Protein AF-A0A9E4BYA9-F1 (afdb_monomer_lite)

pLDDT: mean 74.2, std 24.26, range [30.02, 97.56]

Radius of gyration: 22.98 Å; chains: 1; bounding box: 69×64×51 Å

Structure (mmCIF, N/CA/C/O backbone):
data_AF-A0A9E4BYA9-F1
#
_entry.id   AF-A0A9E4BYA9-F1
#
loop_
_atom_site.group_PDB
_atom_site.id
_atom_site.type_symbol
_atom_site.label_atom_id
_atom_site.label_alt_id
_atom_site.label_comp_id
_atom_site.label_asym_id
_atom_site.label_entity_id
_atom_site.label_seq_id
_atom_site.pdbx_PDB_ins_code
_atom_site.Cartn_x
_atom_site.Cartn_y
_atom_site.Cartn_z
_atom_site.occupancy
_atom_site.B_iso_or_equiv
_atom_site.auth_seq_id
_atom_site.auth_comp_id
_atom_site.auth_asym_id
_atom_site.auth_atom_id
_atom_site.pdbx_PDB_model_num
ATOM 1 N N . MET A 1 1 ? 28.020 20.205 -11.557 1.00 35.09 1 MET A N 1
ATOM 2 C CA . MET A 1 1 ? 27.115 19.106 -11.944 1.00 35.09 1 MET A CA 1
ATOM 3 C C . MET A 1 1 ? 26.064 19.026 -10.859 1.00 35.09 1 MET A C 1
ATOM 5 O O . MET A 1 1 ? 26.342 18.469 -9.807 1.00 35.09 1 MET A O 1
ATOM 9 N N . GLU A 1 2 ? 24.934 19.704 -11.051 1.00 34.75 2 GLU A N 1
ATOM 10 C CA . GLU A 1 2 ? 23.796 19.596 -10.137 1.00 34.75 2 GLU A CA 1
ATOM 11 C C . GLU A 1 2 ? 23.283 18.159 -10.220 1.00 34.75 2 GLU A C 1
ATOM 13 O O . GLU A 1 2 ? 22.747 17.726 -11.238 1.00 34.75 2 GLU A O 1
ATOM 18 N N . THR A 1 3 ? 23.526 17.381 -9.172 1.00 39.50 3 THR A N 1
ATOM 19 C CA . THR A 1 3 ? 22.826 16.123 -8.951 1.00 39.50 3 THR A CA 1
ATOM 20 C C . THR A 1 3 ? 21.353 16.470 -8.806 1.00 39.50 3 THR A C 1
ATOM 22 O O . THR A 1 3 ? 20.936 16.948 -7.753 1.00 39.50 3 THR A O 1
ATOM 25 N N . HIS A 1 4 ? 20.567 16.280 -9.869 1.00 41.31 4 HIS A N 1
ATOM 26 C CA . HIS A 1 4 ? 19.119 16.191 -9.744 1.00 41.31 4 HIS A CA 1
ATOM 27 C C . HIS A 1 4 ? 18.849 15.153 -8.659 1.00 41.31 4 HIS A C 1
ATOM 29 O O . HIS A 1 4 ? 19.111 13.968 -8.863 1.00 41.31 4 HIS A O 1
ATOM 35 N N . ALA A 1 5 ? 18.432 15.617 -7.480 1.00 45.09 5 ALA A N 1
ATOM 36 C CA . ALA A 1 5 ? 18.073 14.748 -6.379 1.00 45.09 5 ALA A CA 1
ATOM 37 C C . ALA A 1 5 ? 16.951 13.845 -6.891 1.00 45.09 5 ALA A C 1
ATOM 39 O O . ALA A 1 5 ? 15.827 14.294 -7.118 1.00 45.09 5 ALA A O 1
ATOM 40 N N . ILE A 1 6 ? 17.298 12.590 -7.177 1.00 50.47 6 ILE A N 1
ATOM 41 C CA . ILE A 1 6 ? 16.340 11.550 -7.519 1.00 50.47 6 ILE A CA 1
ATOM 42 C C . ILE A 1 6 ? 15.399 11.499 -6.326 1.00 50.47 6 ILE A C 1
ATOM 44 O O . ILE A 1 6 ? 15.825 11.155 -5.225 1.00 50.47 6 ILE A O 1
ATOM 48 N N . ARG A 1 7 ? 14.146 11.909 -6.521 1.00 56.91 7 ARG A N 1
ATOM 49 C CA . ARG A 1 7 ? 13.153 11.836 -5.459 1.00 56.91 7 ARG A CA 1
ATOM 50 C C . ARG A 1 7 ? 12.794 10.367 -5.296 1.00 56.91 7 ARG A C 1
ATOM 52 O O . ARG A 1 7 ? 12.002 9.831 -6.065 1.00 56.91 7 ARG A O 1
ATOM 59 N N . ARG A 1 8 ? 13.482 9.709 -4.367 1.00 66.00 8 ARG A N 1
ATOM 60 C CA . ARG A 1 8 ? 13.240 8.314 -4.031 1.00 66.00 8 ARG A CA 1
ATOM 61 C C . ARG A 1 8 ? 11.912 8.219 -3.289 1.00 66.00 8 ARG A C 1
ATOM 63 O O . ARG A 1 8 ? 11.491 9.156 -2.616 1.00 66.00 8 ARG A O 1
ATOM 70 N N . VAL A 1 9 ? 11.231 7.117 -3.534 1.00 79.62 9 VAL A N 1
ATOM 71 C CA . VAL A 1 9 ? 9.985 6.738 -2.866 1.00 79.62 9 VAL A CA 1
ATOM 72 C C . VAL A 1 9 ? 10.276 6.439 -1.404 1.00 79.62 9 VAL A C 1
ATOM 74 O O . VAL A 1 9 ? 11.378 5.996 -1.113 1.00 79.62 9 VAL A O 1
ATOM 77 N N . ASP A 1 10 ? 9.322 6.643 -0.499 1.00 89.12 10 ASP A N 1
ATOM 78 C CA . ASP A 1 10 ? 9.596 6.492 0.938 1.00 89.12 10 ASP A CA 1
ATOM 79 C C . ASP A 1 10 ? 10.080 5.067 1.297 1.00 89.12 10 ASP A C 1
ATOM 81 O O . ASP A 1 10 ? 10.992 4.898 2.109 1.00 89.12 10 ASP A O 1
ATOM 85 N N . ILE A 1 11 ? 9.490 4.029 0.684 1.00 92.38 11 ILE A N 1
ATOM 86 C CA . ILE A 1 11 ? 9.883 2.628 0.899 1.00 92.38 11 ILE A CA 1
ATOM 87 C C . ILE A 1 11 ? 9.894 1.852 -0.424 1.00 92.38 11 ILE A C 1
ATOM 89 O O . ILE A 1 11 ? 8.985 1.963 -1.251 1.00 92.38 11 ILE A O 1
ATOM 93 N N . ALA A 1 12 ? 10.903 1.000 -0.589 1.00 93.38 12 ALA A N 1
ATOM 94 C CA . ALA A 1 12 ? 11.020 0.024 -1.663 1.00 93.38 12 ALA A CA 1
ATOM 95 C C . ALA A 1 12 ? 11.019 -1.403 -1.093 1.00 93.38 12 ALA A C 1
ATOM 97 O O . ALA A 1 12 ? 11.696 -1.687 -0.106 1.00 93.38 12 ALA A O 1
ATOM 98 N N . VAL A 1 13 ? 10.282 -2.317 -1.725 1.00 95.75 13 VAL A N 1
ATOM 99 C CA . VAL A 1 13 ? 10.246 -3.734 -1.343 1.00 95.75 13 VAL A CA 1
ATOM 100 C C . VAL A 1 13 ? 10.690 -4.597 -2.511 1.00 95.75 13 VAL A C 1
ATOM 102 O O . VAL A 1 13 ? 10.189 -4.481 -3.635 1.00 95.75 13 VAL A O 1
ATOM 105 N N . TYR A 1 14 ? 11.636 -5.479 -2.218 1.00 96.12 14 TYR A N 1
ATOM 106 C CA . TYR A 1 14 ? 12.261 -6.366 -3.182 1.00 96.12 14 TYR A CA 1
ATOM 107 C C . TYR A 1 14 ? 11.851 -7.809 -2.916 1.00 96.12 14 TYR A C 1
ATOM 109 O O . TYR A 1 14 ? 11.791 -8.211 -1.757 1.00 96.12 14 TYR A O 1
ATOM 117 N N . SER A 1 15 ? 11.629 -8.594 -3.967 1.00 97.00 15 SER A N 1
ATOM 118 C CA . SER A 1 15 ? 11.478 -10.051 -3.872 1.00 97.00 15 SER A CA 1
ATOM 119 C C . SER A 1 15 ? 12.771 -10.730 -3.380 1.00 97.00 15 SER A C 1
ATOM 121 O O . SER A 1 15 ? 13.839 -10.107 -3.389 1.00 97.00 15 SER A O 1
ATOM 123 N N . PRO A 1 16 ? 12.729 -12.025 -3.001 1.00 96.00 16 PRO A N 1
ATOM 124 C CA . PRO A 1 16 ? 13.917 -12.777 -2.569 1.00 96.00 16 PRO A CA 1
ATOM 125 C C . PRO A 1 16 ? 15.074 -12.768 -3.583 1.00 96.00 16 PRO A C 1
ATOM 127 O O . PRO A 1 16 ? 16.247 -12.810 -3.217 1.00 96.00 16 PRO A O 1
ATOM 130 N N . ASP A 1 17 ? 14.752 -12.668 -4.875 1.00 96.62 17 ASP A N 1
ATOM 131 C CA . ASP A 1 17 ? 15.707 -12.559 -5.984 1.00 96.62 17 ASP A CA 1
ATOM 132 C C . ASP A 1 17 ? 16.231 -11.126 -6.219 1.00 96.62 17 ASP A C 1
ATOM 134 O O . ASP A 1 17 ? 16.911 -10.867 -7.213 1.00 96.62 17 ASP A O 1
ATOM 138 N N . ARG A 1 18 ? 15.942 -10.198 -5.297 1.00 94.50 18 ARG A N 1
ATOM 139 C CA . ARG A 1 18 ? 16.342 -8.781 -5.303 1.00 94.50 18 ARG A CA 1
ATOM 140 C C . ARG A 1 18 ? 15.760 -7.944 -6.445 1.00 94.50 18 ARG A C 1
ATOM 142 O O . ARG A 1 18 ? 16.288 -6.873 -6.746 1.00 94.50 18 ARG A O 1
ATOM 149 N N . LYS A 1 19 ? 14.669 -8.382 -7.075 1.00 95.00 19 LYS A N 1
ATOM 150 C CA . LYS A 1 19 ? 13.914 -7.531 -8.007 1.00 95.00 19 LYS A CA 1
ATOM 151 C C . LYS A 1 19 ? 12.992 -6.594 -7.238 1.00 95.00 19 LYS A C 1
ATOM 153 O O . LYS A 1 19 ? 12.369 -6.998 -6.266 1.00 95.00 19 LYS A O 1
ATOM 158 N N . LEU A 1 20 ? 12.904 -5.340 -7.672 1.00 93.56 20 LEU A N 1
ATOM 159 C CA . LEU A 1 20 ? 11.983 -4.366 -7.090 1.00 93.56 20 LEU A CA 1
ATOM 160 C C . LEU A 1 20 ? 10.543 -4.731 -7.481 1.00 93.56 20 LEU A C 1
ATOM 162 O O . LEU A 1 20 ? 10.224 -4.771 -8.668 1.00 93.56 20 LEU A O 1
ATOM 166 N N . GLN A 1 21 ? 9.694 -5.003 -6.490 1.00 95.12 21 GLN A N 1
ATOM 167 C CA . GLN A 1 21 ? 8.319 -5.476 -6.699 1.00 95.12 21 GLN A CA 1
ATOM 168 C C . GLN A 1 21 ? 7.285 -4.424 -6.317 1.00 95.12 21 GLN A C 1
ATOM 170 O O . GLN A 1 21 ? 6.304 -4.218 -7.033 1.00 95.12 21 GLN A O 1
ATOM 175 N N . LEU A 1 22 ? 7.516 -3.749 -5.191 1.00 95.25 22 LEU A N 1
ATOM 176 C CA . LEU A 1 22 ? 6.594 -2.778 -4.629 1.00 95.25 22 LEU A CA 1
ATOM 177 C C . LEU A 1 22 ? 7.331 -1.484 -4.294 1.00 95.25 22 LEU A C 1
ATOM 179 O O . LEU A 1 22 ? 8.384 -1.477 -3.659 1.00 95.25 22 LEU A O 1
ATOM 183 N N . VAL A 1 23 ? 6.713 -0.384 -4.697 1.00 93.62 23 VAL A N 1
ATOM 184 C CA . VAL A 1 23 ? 7.066 0.970 -4.287 1.00 93.62 23 VAL A CA 1
ATOM 185 C C . VAL A 1 23 ? 5.957 1.517 -3.403 1.00 93.62 23 VAL A C 1
ATOM 187 O O . VAL A 1 23 ? 4.778 1.428 -3.758 1.00 93.62 23 VAL A O 1
ATOM 190 N N . VAL A 1 24 ? 6.334 2.118 -2.278 1.00 94.25 24 VAL A N 1
ATOM 191 C CA . VAL A 1 24 ? 5.397 2.715 -1.332 1.00 94.25 24 VAL A CA 1
ATOM 192 C C . VAL A 1 24 ? 5.683 4.198 -1.166 1.00 94.25 24 VAL A C 1
ATOM 194 O O . VAL A 1 24 ? 6.810 4.604 -0.893 1.00 94.25 24 VAL A O 1
ATOM 197 N N . GLU A 1 25 ? 4.624 4.991 -1.275 1.00 93.12 25 GLU A N 1
ATOM 198 C CA . GLU A 1 25 ? 4.621 6.398 -0.899 1.00 93.12 25 GLU A CA 1
ATOM 199 C C . GLU A 1 25 ? 3.710 6.589 0.316 1.00 93.12 25 GLU A C 1
ATOM 201 O O . GLU A 1 25 ? 2.549 6.171 0.307 1.00 93.12 25 GLU A O 1
ATOM 206 N N . ILE A 1 26 ? 4.200 7.275 1.344 1.00 92.75 26 ILE A N 1
ATOM 207 C CA . ILE A 1 26 ? 3.451 7.573 2.561 1.00 92.75 26 ILE A CA 1
ATOM 208 C C . ILE A 1 26 ? 3.079 9.056 2.573 1.00 92.75 26 ILE A C 1
ATOM 210 O O . ILE A 1 26 ? 3.884 9.961 2.318 1.00 92.75 26 ILE A O 1
ATOM 214 N N . LYS A 1 27 ? 1.811 9.352 2.865 1.00 90.25 27 LYS A N 1
ATOM 215 C CA . LYS A 1 27 ? 1.321 10.730 2.976 1.00 90.25 27 LYS A CA 1
ATOM 216 C C . LYS A 1 27 ? 0.402 10.876 4.175 1.00 90.25 27 LYS A C 1
ATOM 218 O O . LYS A 1 27 ? -0.553 10.134 4.346 1.00 90.25 27 LYS A O 1
ATOM 223 N N . ASN A 1 28 ? 0.621 11.925 4.962 1.00 87.69 28 ASN A N 1
ATOM 224 C CA . ASN A 1 28 ? -0.267 12.270 6.067 1.00 87.69 28 ASN A CA 1
ATOM 225 C C . ASN A 1 28 ? -1.416 13.167 5.575 1.00 87.69 28 ASN A C 1
ATOM 227 O O . ASN A 1 28 ? -1.403 14.387 5.761 1.00 87.69 28 ASN A O 1
ATOM 231 N N . LYS A 1 29 ? -2.384 12.571 4.873 1.00 88.00 29 LYS A N 1
ATOM 232 C CA . LYS A 1 29 ? -3.594 13.260 4.411 1.00 88.00 29 LYS A CA 1
ATOM 233 C C . LYS A 1 29 ? -4.838 12.461 4.779 1.00 88.00 29 LYS A C 1
ATOM 235 O O . LYS A 1 29 ? -5.032 11.362 4.279 1.00 88.00 29 LYS A O 1
ATOM 240 N N . LEU A 1 30 ? -5.705 13.083 5.574 1.00 89.50 30 LEU A N 1
ATOM 241 C CA . LEU A 1 30 ? -7.028 12.559 5.907 1.00 89.50 30 LEU A CA 1
ATOM 242 C C . LEU A 1 30 ? -8.077 12.970 4.866 1.00 89.50 30 LEU A C 1
ATOM 244 O O . LEU A 1 30 ? -7.985 14.054 4.273 1.00 89.50 30 LEU A O 1
ATOM 248 N N . GLY A 1 31 ? -9.094 12.128 4.685 1.00 91.06 31 GLY A N 1
ATOM 249 C CA . GLY A 1 31 ? -10.251 12.374 3.825 1.00 91.06 31 GLY A CA 1
ATOM 250 C C . GLY A 1 31 ? -9.873 12.632 2.368 1.00 91.06 31 GLY A C 1
ATOM 251 O O . GLY A 1 31 ? -10.449 13.513 1.726 1.00 91.06 31 GLY A O 1
ATOM 252 N N . ALA A 1 32 ? -8.848 11.944 1.862 1.00 92.88 32 ALA A N 1
ATOM 253 C CA . ALA A 1 32 ? -8.460 12.053 0.464 1.00 92.88 32 ALA A CA 1
ATOM 254 C C . ALA A 1 32 ? -9.551 11.465 -0.439 1.00 92.88 32 ALA A C 1
ATOM 256 O O . ALA A 1 32 ? -10.037 10.365 -0.198 1.00 92.88 32 ALA A O 1
ATOM 257 N N . SER A 1 33 ? -9.936 12.202 -1.483 1.00 95.06 33 SER A N 1
ATOM 258 C CA . SER A 1 33 ? -10.845 11.671 -2.496 1.00 95.06 33 SER A CA 1
ATOM 259 C C . SER A 1 33 ? -10.088 10.782 -3.481 1.00 95.06 33 SER A C 1
ATOM 261 O O . SER A 1 33 ? -8.882 10.962 -3.691 1.00 95.06 33 SER A O 1
ATOM 263 N N . THR A 1 34 ? -10.796 9.871 -4.147 1.00 93.62 34 THR A N 1
ATOM 264 C CA . THR A 1 34 ? -10.214 9.005 -5.180 1.00 93.62 34 THR A CA 1
ATOM 265 C C . THR A 1 34 ? -9.553 9.816 -6.303 1.00 93.62 34 THR A C 1
ATOM 267 O O . THR A 1 34 ? -8.517 9.410 -6.830 1.00 93.62 34 THR A O 1
ATOM 270 N N . GLU A 1 35 ? -10.080 10.997 -6.653 1.00 94.75 35 GLU A N 1
ATOM 271 C CA . GLU A 1 35 ? -9.463 11.887 -7.648 1.00 94.75 35 GLU A CA 1
ATOM 272 C C . GLU A 1 35 ? -8.113 12.422 -7.170 1.00 94.75 35 GLU A C 1
ATOM 274 O O . GLU A 1 35 ? -7.167 12.497 -7.956 1.00 94.75 35 GLU A O 1
ATOM 279 N N . TRP A 1 36 ? -8.004 12.784 -5.888 1.00 95.38 36 TRP A N 1
ATOM 280 C CA . TRP A 1 36 ? -6.742 13.241 -5.314 1.00 95.38 36 TRP A CA 1
ATOM 281 C C . TRP A 1 36 ? -5.707 12.113 -5.293 1.00 95.38 36 TRP A C 1
ATOM 283 O O . TRP A 1 36 ? -4.571 12.326 -5.710 1.00 95.38 36 TRP A O 1
ATOM 293 N N . VAL A 1 37 ? -6.116 10.917 -4.866 1.00 95.81 37 VAL A N 1
ATOM 294 C CA . VAL A 1 37 ? -5.288 9.699 -4.804 1.00 95.81 37 VAL A CA 1
ATOM 295 C C . VAL A 1 37 ? -4.741 9.346 -6.192 1.00 95.81 37 VAL A C 1
ATOM 297 O O . VAL A 1 37 ? -3.534 9.197 -6.382 1.00 95.81 37 VAL A O 1
ATOM 300 N N . THR A 1 38 ? -5.624 9.334 -7.190 1.00 94.25 38 THR A N 1
ATOM 301 C CA . THR A 1 38 ? -5.283 9.083 -8.597 1.00 94.25 38 THR A CA 1
ATOM 302 C C . THR A 1 38 ? -4.331 10.147 -9.146 1.00 94.25 38 THR A C 1
ATOM 304 O O . THR A 1 38 ? -3.311 9.832 -9.760 1.00 94.25 38 THR A O 1
ATOM 307 N N . ARG A 1 39 ? -4.623 11.432 -8.895 1.00 92.62 39 ARG A N 1
ATOM 308 C CA . ARG A 1 39 ? -3.768 12.538 -9.343 1.00 92.62 39 ARG A CA 1
ATOM 309 C C . ARG A 1 39 ? -2.395 12.500 -8.675 1.00 92.62 39 ARG A C 1
ATOM 311 O O . ARG A 1 39 ? -1.409 12.825 -9.330 1.00 92.62 39 ARG A O 1
ATOM 318 N N . MET A 1 40 ? -2.315 12.108 -7.403 1.00 91.06 40 MET A N 1
ATOM 319 C CA . MET A 1 40 ? -1.049 11.980 -6.686 1.00 91.06 40 MET A CA 1
ATOM 320 C C . MET A 1 40 ? -0.153 10.920 -7.325 1.00 91.06 40 MET A C 1
ATOM 322 O O . MET A 1 40 ? 0.988 11.239 -7.657 1.00 91.06 40 MET A O 1
ATOM 326 N N . ARG A 1 41 ? -0.673 9.709 -7.569 1.00 91.69 41 ARG A N 1
ATOM 327 C CA . ARG A 1 41 ? 0.076 8.658 -8.277 1.00 91.69 41 ARG A CA 1
ATOM 328 C C . ARG A 1 41 ? 0.534 9.133 -9.652 1.00 91.69 41 ARG A C 1
ATOM 330 O O . ARG A 1 41 ? 1.710 8.997 -9.966 1.00 91.69 41 ARG A O 1
ATOM 337 N N . HIS A 1 42 ? -0.358 9.734 -10.443 1.00 89.94 42 HIS A N 1
ATOM 338 C CA . HIS A 1 42 ? 0.005 10.285 -11.750 1.00 89.94 42 HIS A CA 1
ATOM 339 C C . HIS A 1 42 ? 1.183 11.256 -11.645 1.00 89.94 42 HIS A C 1
ATOM 341 O O . HIS A 1 42 ? 2.181 11.069 -12.330 1.00 89.94 42 HIS A O 1
ATOM 347 N N . ASN A 1 43 ? 1.106 12.234 -10.738 1.00 88.81 43 ASN A N 1
ATOM 348 C CA . ASN A 1 43 ? 2.166 13.223 -10.560 1.00 88.81 43 ASN A CA 1
ATOM 349 C C . ASN A 1 43 ? 3.509 12.581 -10.181 1.00 88.81 43 ASN A C 1
ATOM 351 O O . ASN A 1 43 ? 4.548 13.053 -10.638 1.00 88.81 43 ASN A O 1
ATOM 355 N N . LEU A 1 44 ? 3.495 11.531 -9.356 1.00 86.62 44 LEU A N 1
ATOM 356 C CA . LEU A 1 44 ? 4.696 10.797 -8.960 1.00 86.62 44 LEU A CA 1
ATOM 357 C C . LEU A 1 44 ? 5.288 10.014 -10.138 1.00 86.62 44 LEU A C 1
ATOM 359 O O . LEU A 1 44 ? 6.475 10.147 -10.423 1.00 86.62 44 LEU A O 1
ATOM 363 N N . LEU A 1 45 ? 4.461 9.281 -10.887 1.00 83.69 45 LEU A N 1
ATOM 364 C CA . LEU A 1 45 ? 4.913 8.525 -12.058 1.00 83.69 45 LEU A CA 1
ATOM 365 C C . LEU A 1 45 ? 5.438 9.435 -13.178 1.00 83.69 45 LEU A C 1
ATOM 367 O O . LEU A 1 45 ? 6.391 9.072 -13.860 1.00 83.69 45 LEU A O 1
ATOM 371 N N . THR A 1 46 ? 4.853 10.622 -13.368 1.00 81.25 46 THR A N 1
ATOM 372 C CA . THR A 1 46 ? 5.274 11.541 -14.436 1.00 81.25 46 THR A CA 1
ATOM 373 C C . THR A 1 46 ? 6.462 12.424 -14.063 1.00 81.25 46 THR A C 1
ATOM 375 O O . THR A 1 46 ? 7.146 12.896 -14.964 1.00 81.25 46 THR A O 1
ATOM 378 N N . HIS A 1 47 ? 6.711 12.682 -12.772 1.00 76.50 47 HIS A N 1
ATOM 379 C CA . HIS A 1 47 ? 7.735 13.652 -12.351 1.00 76.50 47 HIS A CA 1
ATOM 380 C C . HIS A 1 47 ? 8.821 13.093 -11.419 1.00 76.50 47 HIS A C 1
ATOM 382 O O . HIS A 1 47 ? 9.796 13.797 -11.176 1.00 76.50 47 HIS A O 1
ATOM 388 N N . SER A 1 48 ? 8.680 11.884 -10.861 1.00 66.88 48 SER A N 1
ATOM 389 C CA . SER A 1 48 ? 9.559 11.397 -9.773 1.00 66.88 48 SER A CA 1
ATOM 390 C C . SER A 1 48 ? 10.485 10.234 -10.152 1.00 66.88 48 SER A C 1
ATOM 392 O O . SER A 1 48 ? 10.980 9.561 -9.262 1.00 66.88 48 SER A O 1
ATOM 394 N N . PHE A 1 49 ? 10.761 9.995 -11.443 1.00 72.00 49 PHE A N 1
ATOM 395 C CA . PHE A 1 49 ? 11.660 8.914 -11.909 1.00 72.00 49 PHE A CA 1
ATOM 396 C C . PHE A 1 49 ? 11.396 7.548 -11.241 1.00 72.00 49 PHE A C 1
ATOM 398 O O . PHE A 1 49 ? 12.320 6.771 -11.004 1.00 72.00 49 PHE A O 1
ATOM 405 N N . ILE A 1 50 ? 10.132 7.248 -10.929 1.00 76.56 50 ILE A N 1
ATOM 406 C CA . ILE A 1 50 ? 9.763 5.967 -10.330 1.00 76.56 50 ILE A CA 1
ATOM 407 C C . ILE A 1 50 ? 9.899 4.902 -11.424 1.00 76.56 50 ILE A C 1
ATOM 409 O O . ILE A 1 50 ? 9.260 5.043 -12.474 1.00 76.56 50 ILE A O 1
ATOM 413 N N . PRO A 1 51 ? 10.737 3.866 -11.230 1.00 78.56 51 PRO A N 1
ATOM 414 C CA . PRO A 1 51 ? 10.845 2.786 -12.198 1.00 78.56 51 PRO A CA 1
ATOM 415 C C . PRO A 1 51 ? 9.494 2.084 -12.347 1.00 78.56 51 PRO A C 1
ATOM 417 O O . PRO A 1 51 ? 8.668 2.085 -11.434 1.00 78.56 51 PRO A O 1
ATOM 420 N N . HIS A 1 52 ? 9.263 1.464 -13.503 1.00 83.94 52 HIS A N 1
ATOM 421 C CA . HIS A 1 52 ? 8.100 0.594 -13.650 1.00 83.94 52 HIS A CA 1
ATOM 422 C C . HIS A 1 52 ? 8.239 -0.583 -12.685 1.00 83.94 52 HIS A C 1
ATOM 424 O O . HIS A 1 52 ? 9.268 -1.260 -12.678 1.00 83.94 52 HIS A O 1
ATOM 430 N N . VAL A 1 53 ? 7.220 -0.781 -11.853 1.00 89.25 53 VAL A N 1
ATOM 431 C CA . VAL A 1 53 ? 7.175 -1.843 -10.853 1.00 89.25 53 VAL A CA 1
ATOM 432 C C . VAL A 1 53 ? 5.816 -2.542 -10.909 1.00 89.25 53 VAL A C 1
ATOM 434 O O . VAL A 1 53 ? 4.816 -1.935 -11.296 1.00 89.25 53 VAL A O 1
ATOM 437 N N . PRO A 1 54 ? 5.732 -3.821 -10.529 1.00 93.81 54 PRO A N 1
ATOM 438 C CA . PRO A 1 54 ? 4.458 -4.536 -10.531 1.00 93.81 54 PRO A CA 1
ATOM 439 C C . PRO A 1 54 ? 3.400 -3.919 -9.606 1.00 93.81 54 PRO A C 1
ATOM 441 O O . PRO A 1 54 ? 2.216 -3.935 -9.951 1.00 93.81 54 PRO A O 1
ATOM 444 N N . TYR A 1 55 ? 3.816 -3.327 -8.479 1.00 95.38 55 TYR A N 1
ATOM 445 C CA . TYR A 1 55 ? 2.910 -2.773 -7.475 1.00 95.38 55 TYR A CA 1
ATOM 446 C C . TYR A 1 55 ? 3.308 -1.365 -7.022 1.00 95.38 55 TYR A C 1
ATOM 448 O O . TYR A 1 55 ? 4.473 -1.076 -6.745 1.00 95.38 55 TYR A O 1
ATOM 456 N N . PHE A 1 56 ? 2.308 -0.495 -6.874 1.00 94.31 56 PHE A N 1
ATOM 457 C CA . PHE A 1 56 ? 2.452 0.812 -6.229 1.00 94.31 56 PHE A CA 1
ATOM 458 C C . PHE A 1 56 ? 1.422 0.956 -5.115 1.00 94.31 56 PHE A C 1
ATOM 460 O O . PHE A 1 56 ? 0.231 0.737 -5.348 1.00 94.31 56 PHE A O 1
ATOM 467 N N . LEU A 1 57 ? 1.872 1.364 -3.932 1.00 96.12 57 LEU A N 1
ATOM 468 C CA . LEU A 1 57 ? 1.031 1.541 -2.755 1.00 96.12 57 LEU A CA 1
ATOM 469 C C . LEU A 1 57 ? 1.120 2.984 -2.252 1.00 96.12 57 LEU A C 1
ATOM 471 O O . LEU A 1 57 ? 2.189 3.454 -1.870 1.00 96.12 57 LEU A O 1
ATOM 475 N N . LEU A 1 58 ? -0.016 3.683 -2.227 1.00 95.56 58 LEU A N 1
ATOM 476 C CA . LEU A 1 58 ? -0.140 4.964 -1.535 1.00 95.56 58 LEU A CA 1
ATOM 477 C C . LEU A 1 58 ? -0.770 4.731 -0.163 1.00 95.56 58 LEU A C 1
ATOM 479 O O . LEU A 1 58 ? -1.897 4.244 -0.061 1.00 95.56 58 LEU A O 1
ATOM 483 N N . VAL A 1 59 ? -0.048 5.115 0.881 1.00 96.62 59 VAL A N 1
ATOM 484 C CA . VAL A 1 59 ? -0.414 4.866 2.274 1.00 96.62 59 VAL A CA 1
ATOM 485 C C . VAL A 1 59 ? -0.875 6.168 2.915 1.00 96.62 59 VAL A C 1
ATOM 487 O O . VAL A 1 59 ? -0.088 7.106 3.079 1.00 96.62 59 VAL A O 1
ATOM 490 N N . LEU A 1 60 ? -2.156 6.221 3.280 1.00 95.06 60 LEU A N 1
ATOM 491 C CA . LEU A 1 60 ? -2.778 7.320 4.017 1.00 95.06 60 LEU A CA 1
ATOM 492 C C . LEU A 1 60 ? -3.285 6.826 5.382 1.00 95.06 60 LEU A C 1
ATOM 494 O O . LEU A 1 60 ? -3.547 5.632 5.528 1.00 95.06 60 LEU A O 1
ATOM 498 N N . PRO A 1 61 ? -3.501 7.717 6.371 1.00 93.00 61 PRO A N 1
ATOM 499 C CA . PRO A 1 61 ? -3.982 7.294 7.686 1.00 93.00 61 PRO A CA 1
ATOM 500 C C . PRO A 1 61 ? -5.390 6.686 7.679 1.00 93.00 61 PRO A C 1
ATOM 502 O O . PRO A 1 61 ? -5.727 5.932 8.584 1.00 93.00 61 PRO A O 1
ATOM 505 N N . ASP A 1 62 ? -6.208 7.004 6.670 1.00 93.00 62 ASP A N 1
ATOM 506 C CA . ASP A 1 62 ? -7.552 6.433 6.528 1.00 93.00 62 ASP A CA 1
ATOM 507 C C . ASP A 1 62 ? -7.544 5.153 5.678 1.00 93.00 62 ASP A C 1
ATOM 509 O O . ASP A 1 62 ? -8.214 4.178 6.020 1.00 93.00 62 ASP A O 1
ATOM 513 N N . PHE A 1 63 ? -6.783 5.148 4.576 1.00 96.25 63 PHE A N 1
ATOM 514 C CA . PHE A 1 63 ? -6.815 4.084 3.575 1.00 96.25 63 PHE A CA 1
ATOM 515 C C . PHE A 1 63 ? -5.447 3.791 2.956 1.00 96.25 63 PHE A C 1
ATOM 517 O O . PHE A 1 63 ? -4.633 4.686 2.725 1.00 96.25 63 PHE A O 1
ATOM 524 N N . PHE A 1 64 ? -5.237 2.525 2.612 1.00 97.44 64 PHE A N 1
ATOM 525 C CA . PHE A 1 64 ? -4.195 2.079 1.699 1.00 97.44 64 PHE A CA 1
ATOM 526 C C . PHE A 1 64 ? -4.787 1.946 0.299 1.00 97.44 64 PHE A C 1
ATOM 528 O O . PHE A 1 64 ? -5.855 1.358 0.132 1.00 97.44 64 PHE A O 1
ATOM 535 N N . HIS A 1 65 ? -4.088 2.476 -0.701 1.00 97.56 65 HIS A N 1
ATOM 536 C CA . HIS A 1 65 ? -4.507 2.433 -2.099 1.00 97.56 65 HIS A CA 1
ATOM 537 C C . HIS A 1 65 ? -3.468 1.675 -2.920 1.00 97.56 65 HIS A C 1
ATOM 539 O O . HIS A 1 65 ? -2.347 2.160 -3.095 1.00 97.56 65 HIS A O 1
ATOM 545 N N . LEU A 1 66 ? -3.836 0.492 -3.411 1.00 97.31 66 LEU A N 1
ATOM 546 C CA . LEU A 1 66 ? -2.960 -0.356 -4.215 1.00 97.31 66 LEU A CA 1
ATOM 547 C C . LEU A 1 66 ? -3.320 -0.236 -5.691 1.00 97.31 66 LEU A C 1
ATOM 549 O O . LEU A 1 66 ? -4.487 -0.338 -6.069 1.00 97.31 66 LEU A O 1
ATOM 553 N N . TRP A 1 67 ? -2.295 -0.117 -6.525 1.00 95.69 67 TRP A N 1
ATOM 554 C CA . TRP A 1 67 ? -2.399 -0.366 -7.953 1.00 95.69 67 TRP A CA 1
ATOM 555 C C . TRP A 1 67 ? -1.502 -1.525 -8.344 1.00 95.69 67 TRP A C 1
ATOM 557 O O . TRP A 1 67 ? -0.331 -1.572 -7.957 1.00 95.69 67 TRP A O 1
ATOM 567 N N . ARG A 1 68 ? -2.053 -2.404 -9.171 1.00 92.81 68 ARG A N 1
ATOM 568 C CA . ARG A 1 68 ? -1.308 -3.402 -9.930 1.00 92.81 68 ARG A CA 1
ATOM 569 C C . ARG A 1 68 ? -0.931 -2.806 -11.278 1.00 92.81 68 ARG A C 1
ATOM 571 O O . ARG A 1 68 ? -1.626 -1.921 -11.771 1.00 92.81 68 ARG A O 1
ATOM 578 N N . ASP A 1 69 ? 0.160 -3.296 -11.852 1.00 77.06 69 ASP A N 1
ATOM 579 C CA . ASP A 1 69 ? 0.685 -2.867 -13.149 1.00 77.06 69 ASP A CA 1
ATOM 580 C C . ASP A 1 69 ? 0.843 -1.337 -13.252 1.00 77.06 69 ASP A C 1
ATOM 582 O O . ASP A 1 69 ? -0.052 -0.582 -13.649 1.00 77.06 69 ASP A O 1
ATOM 586 N N . THR A 1 70 ? 2.029 -0.835 -12.904 1.00 67.00 70 THR A N 1
ATOM 587 C CA . THR A 1 70 ? 2.290 0.609 -12.913 1.00 67.00 70 THR A CA 1
ATOM 588 C C . THR A 1 70 ? 2.642 1.172 -14.282 1.00 67.00 70 THR A C 1
ATOM 590 O O . THR A 1 70 ? 3.388 2.150 -14.369 1.00 67.00 70 THR A O 1
ATOM 593 N N . THR A 1 71 ? 2.120 0.587 -15.363 1.00 70.06 71 THR A N 1
ATOM 594 C CA . THR A 1 71 ? 2.380 1.080 -16.717 1.00 70.06 71 THR A CA 1
ATOM 595 C C . THR A 1 71 ? 1.967 2.559 -16.839 1.00 70.06 71 THR A C 1
ATOM 597 O O . THR A 1 71 ? 0.807 2.900 -16.579 1.00 70.06 71 THR A O 1
ATOM 600 N N . PRO A 1 72 ? 2.875 3.467 -17.265 1.00 66.38 72 PRO A N 1
ATOM 601 C CA . PRO A 1 72 ? 2.604 4.910 -17.322 1.00 66.38 72 PRO A CA 1
ATOM 602 C C . PRO A 1 72 ? 1.389 5.295 -18.179 1.00 66.38 72 PRO A C 1
ATOM 604 O O . PRO A 1 72 ? 0.739 6.312 -17.916 1.00 66.38 72 PRO A O 1
ATOM 607 N N . MET A 1 73 ? 1.048 4.457 -19.169 1.00 61.59 73 MET A N 1
ATOM 608 C CA . MET A 1 73 ? -0.119 4.627 -20.044 1.00 61.59 73 MET A CA 1
ATOM 609 C C . MET A 1 73 ? -1.453 4.622 -19.284 1.00 61.59 73 MET A C 1
ATOM 611 O O . MET A 1 73 ? -2.432 5.143 -19.805 1.00 61.59 73 MET A O 1
ATOM 615 N N . ASN A 1 74 ? -1.490 4.109 -18.048 1.00 74.12 74 ASN A N 1
ATOM 616 C CA . ASN A 1 74 ? -2.686 4.093 -17.208 1.00 74.12 74 ASN A CA 1
ATOM 617 C C . ASN A 1 74 ? -2.496 4.851 -15.878 1.00 74.12 74 ASN A C 1
ATOM 619 O O . ASN A 1 74 ? -3.074 4.512 -14.847 1.00 74.12 74 ASN A O 1
ATOM 623 N N . SER A 1 75 ? -1.667 5.899 -15.880 1.00 76.56 75 SER A N 1
ATOM 624 C CA . SER A 1 75 ? -1.339 6.672 -14.669 1.00 76.56 75 SER A CA 1
ATOM 625 C C . SER A 1 75 ? -2.533 7.391 -14.016 1.00 76.56 75 SER A C 1
ATOM 627 O O . SER A 1 75 ? -2.446 7.751 -12.845 1.00 76.56 75 SER A O 1
ATOM 629 N N . LEU A 1 76 ? -3.650 7.574 -14.734 1.00 85.88 76 LEU A N 1
ATOM 630 C CA . LEU A 1 76 ? -4.913 8.118 -14.209 1.00 85.88 76 LEU A CA 1
ATOM 631 C C . LEU A 1 76 ? -5.932 7.035 -13.806 1.00 85.88 76 LEU A C 1
ATOM 633 O O . LEU A 1 76 ? -7.095 7.355 -13.554 1.00 85.88 76 LEU A O 1
ATOM 637 N N . ALA A 1 77 ? -5.529 5.765 -13.736 1.00 90.19 77 ALA A N 1
ATOM 638 C CA . ALA A 1 77 ? -6.377 4.718 -13.181 1.00 90.19 77 ALA A CA 1
ATOM 639 C C . ALA A 1 77 ? -6.662 4.951 -11.696 1.00 90.19 77 ALA A C 1
ATOM 641 O O . ALA A 1 77 ? -5.775 5.331 -10.925 1.00 90.19 77 ALA A O 1
ATOM 642 N N . LYS A 1 78 ? -7.886 4.618 -11.289 1.00 93.88 78 LYS A N 1
ATOM 643 C CA . LYS A 1 78 ? -8.242 4.434 -9.879 1.00 93.88 78 LYS A CA 1
ATOM 644 C C . LYS A 1 78 ? -7.467 3.248 -9.284 1.00 93.88 78 LYS A C 1
ATOM 646 O O . LYS A 1 78 ? -7.036 2.390 -10.056 1.00 93.88 78 LYS A O 1
ATOM 651 N N . PRO A 1 79 ? -7.266 3.209 -7.957 1.00 95.56 79 PRO A N 1
ATOM 652 C CA . PRO A 1 79 ? -6.663 2.049 -7.309 1.00 95.56 79 PRO A CA 1
ATOM 653 C C . PRO A 1 79 ? -7.494 0.787 -7.556 1.00 95.56 79 PRO A C 1
ATOM 655 O O . PRO A 1 79 ? -8.723 0.849 -7.606 1.00 95.56 79 PRO A O 1
ATOM 658 N N . ASP A 1 80 ? -6.812 -0.347 -7.708 1.00 95.69 80 ASP A N 1
ATOM 659 C CA . ASP A 1 80 ? -7.437 -1.670 -7.777 1.00 95.69 80 ASP A CA 1
ATOM 660 C C . ASP A 1 80 ? -8.046 -2.056 -6.423 1.00 95.69 80 ASP A C 1
ATOM 662 O O . ASP A 1 80 ? -9.088 -2.706 -6.374 1.00 95.69 80 ASP A O 1
ATOM 666 N N . TYR A 1 81 ? -7.397 -1.637 -5.331 1.00 97.06 81 TYR A N 1
ATOM 667 C CA . TYR A 1 81 ? -7.834 -1.912 -3.966 1.00 97.06 81 TYR A CA 1
ATOM 668 C C . TYR A 1 81 ? -7.769 -0.649 -3.106 1.00 97.06 81 TYR A C 1
ATOM 670 O O . TYR A 1 81 ? -6.778 0.084 -3.133 1.00 97.06 81 TYR A O 1
ATOM 678 N N . GLU A 1 82 ? -8.810 -0.436 -2.300 1.00 96.62 82 GLU A N 1
ATOM 679 C CA . GLU A 1 82 ? -8.851 0.559 -1.227 1.00 96.62 82 GLU A CA 1
ATOM 680 C C . GLU A 1 82 ? -9.140 -0.164 0.094 1.00 96.62 82 GLU A C 1
ATOM 682 O O . GLU A 1 82 ? -10.179 -0.809 0.240 1.00 96.62 82 GLU A O 1
ATOM 687 N N . ILE A 1 83 ? -8.210 -0.090 1.046 1.00 96.50 83 ILE A N 1
ATOM 688 C CA . ILE A 1 83 ? -8.263 -0.849 2.301 1.00 96.50 83 ILE A CA 1
ATOM 689 C C . ILE A 1 83 ? -8.246 0.122 3.471 1.00 96.50 83 ILE A C 1
ATOM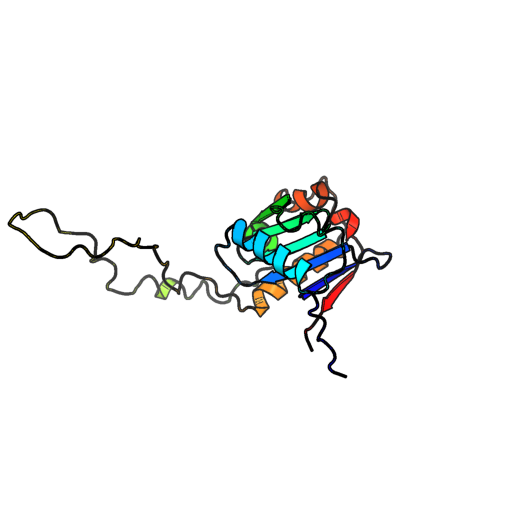 691 O O . ILE A 1 83 ? -7.376 0.982 3.528 1.00 96.50 83 ILE A O 1
ATOM 695 N N . GLU A 1 84 ? -9.173 -0.007 4.420 1.00 95.12 84 GLU A N 1
ATOM 696 C CA . GLU A 1 84 ? -9.168 0.825 5.630 1.00 95.12 84 GLU A CA 1
ATOM 697 C C . GLU A 1 84 ? -7.899 0.563 6.452 1.00 95.12 84 GLU A C 1
ATOM 699 O O . GLU A 1 84 ? -7.719 -0.524 7.006 1.00 95.12 84 GLU A O 1
ATOM 704 N N . ALA A 1 85 ? -7.043 1.577 6.581 1.00 93.69 85 ALA A N 1
ATOM 705 C CA . ALA A 1 85 ? -5.747 1.455 7.245 1.00 93.69 85 ALA A CA 1
ATOM 706 C C . ALA A 1 85 ? -5.899 1.010 8.707 1.00 93.69 85 ALA A C 1
ATOM 708 O O . ALA A 1 85 ? -5.120 0.197 9.198 1.00 93.69 85 ALA A O 1
ATOM 709 N N . ALA A 1 86 ? -6.952 1.475 9.388 1.00 91.94 86 ALA A N 1
ATOM 710 C CA . ALA A 1 86 ? -7.237 1.116 10.775 1.00 91.94 86 ALA A CA 1
ATOM 711 C C . ALA A 1 86 ? -7.442 -0.395 10.981 1.00 91.94 86 ALA A C 1
ATOM 713 O O . ALA A 1 86 ? -7.049 -0.916 12.021 1.00 91.94 86 ALA A O 1
ATOM 714 N N . LYS A 1 87 ? -8.017 -1.111 10.003 1.00 92.94 87 LYS A N 1
ATOM 715 C CA . LYS A 1 87 ? -8.226 -2.568 10.094 1.00 92.94 87 LYS A CA 1
ATOM 716 C C . LYS A 1 87 ? -6.914 -3.347 10.030 1.00 92.94 87 LYS A C 1
ATOM 718 O O . LYS A 1 87 ? -6.832 -4.441 10.572 1.00 92.94 87 LYS A O 1
ATOM 723 N N . ILE A 1 88 ? -5.904 -2.770 9.386 1.00 94.62 88 ILE A N 1
ATOM 724 C CA . ILE A 1 88 ? -4.597 -3.392 9.173 1.00 94.62 88 ILE A CA 1
ATOM 725 C C . ILE A 1 88 ? -3.622 -3.008 10.280 1.00 94.62 88 ILE A C 1
ATOM 727 O O . ILE A 1 88 ? -2.930 -3.853 10.835 1.00 94.62 88 ILE A O 1
ATOM 731 N N . LEU A 1 89 ? -3.585 -1.720 10.621 1.00 93.12 89 LEU A N 1
ATOM 732 C CA . LEU A 1 89 ? -2.594 -1.168 11.532 1.00 93.12 89 LEU A CA 1
ATOM 733 C C . LEU A 1 89 ? -2.992 -1.264 12.999 1.00 93.12 89 LEU A C 1
ATOM 735 O O . LEU A 1 89 ? -2.119 -1.068 13.834 1.00 93.12 89 LEU A O 1
ATOM 739 N N . ALA A 1 90 ? -4.247 -1.583 13.341 1.00 90.44 90 ALA A N 1
ATOM 740 C CA . ALA A 1 90 ? -4.695 -1.677 14.736 1.00 90.44 90 ALA A CA 1
ATOM 741 C C . ALA A 1 90 ? -3.738 -2.454 15.671 1.00 90.44 90 ALA A C 1
ATOM 743 O O . ALA A 1 90 ? -3.508 -1.961 16.776 1.00 90.44 90 ALA A O 1
ATOM 744 N N . PRO A 1 91 ? -3.132 -3.594 15.269 1.00 90.81 91 PRO A N 1
ATOM 745 C CA . PRO A 1 91 ? -2.159 -4.309 16.104 1.00 90.81 91 PRO A CA 1
ATOM 746 C C . PRO A 1 91 ? -0.820 -3.575 16.295 1.00 90.81 91 PRO A C 1
ATOM 748 O O . PRO A 1 91 ? -0.111 -3.829 17.265 1.00 90.81 91 PRO A O 1
ATOM 751 N N . TYR A 1 92 ? -0.479 -2.673 15.376 1.00 87.94 92 TYR A N 1
ATOM 752 C CA . TYR A 1 92 ? 0.789 -1.942 15.306 1.00 87.94 92 TYR A CA 1
ATOM 753 C C . TYR A 1 92 ? 0.708 -0.542 15.912 1.00 87.94 92 TYR A C 1
ATOM 755 O O . TYR A 1 92 ? 1.740 0.058 16.222 1.00 87.94 92 TYR A O 1
ATOM 763 N N . LEU A 1 93 ? -0.506 -0.022 16.116 1.00 83.06 93 LEU A N 1
ATOM 764 C CA . LEU A 1 93 ? -0.702 1.257 16.782 1.00 83.06 93 LEU A CA 1
ATOM 765 C C . LEU A 1 93 ? -0.217 1.139 18.226 1.00 83.06 93 LEU A C 1
ATOM 767 O O . LEU A 1 93 ? -0.783 0.416 19.052 1.00 83.06 93 LEU A O 1
ATOM 771 N N . LYS A 1 94 ? 0.839 1.884 18.557 1.00 70.19 94 LYS A N 1
ATOM 772 C CA . LYS A 1 94 ? 1.295 1.999 19.943 1.00 70.19 94 LYS A CA 1
ATOM 773 C C . LYS A 1 94 ? 0.122 2.529 20.771 1.00 70.19 94 LYS A C 1
ATOM 775 O O . LYS A 1 94 ? -0.449 3.553 20.383 1.00 70.19 94 LYS A O 1
ATOM 780 N N . PRO A 1 95 ? -0.216 1.913 21.923 1.00 58.94 95 PRO A N 1
ATOM 781 C CA . PRO A 1 95 ? -1.187 2.483 22.839 1.00 58.94 95 PRO A CA 1
ATOM 782 C C . PRO A 1 95 ? -0.741 3.903 23.147 1.00 58.94 95 PRO A C 1
ATOM 784 O O . PRO A 1 95 ? 0.274 4.127 23.815 1.00 58.94 95 PRO A O 1
ATOM 787 N N . THR A 1 96 ? -1.454 4.882 22.602 1.00 52.25 96 THR A N 1
ATOM 788 C CA . THR A 1 96 ? -1.149 6.273 22.878 1.00 52.25 96 THR A CA 1
ATOM 789 C C . THR A 1 96 ? -1.337 6.408 24.382 1.00 52.25 96 THR A C 1
ATOM 791 O O . THR A 1 96 ? -2.423 6.137 24.900 1.00 52.25 96 THR A O 1
ATOM 794 N N . ARG A 1 97 ? -0.273 6.747 25.123 1.00 42.31 97 ARG A N 1
ATOM 795 C CA . ARG A 1 97 ? -0.378 7.104 26.544 1.00 42.31 97 ARG A CA 1
ATOM 796 C C . ARG A 1 97 ? -1.299 8.319 26.639 1.00 42.31 97 ARG A C 1
ATOM 798 O O . ARG A 1 97 ? -0.801 9.434 26.598 1.00 42.31 97 ARG A O 1
ATOM 805 N N . SER A 1 98 ? -2.615 8.100 26.694 1.00 45.06 98 SER A N 1
ATOM 806 C CA . SER A 1 98 ? -3.672 9.027 27.114 1.00 45.06 98 SER A CA 1
ATOM 807 C C . SER A 1 98 ? -5.040 8.656 26.505 1.00 45.06 98 SER A C 1
ATOM 809 O O . SER A 1 98 ? -5.597 9.405 25.706 1.00 45.06 98 SER A O 1
ATOM 811 N N . LEU A 1 99 ? -5.656 7.563 26.963 1.00 41.50 99 LEU A N 1
ATOM 812 C CA . LEU A 1 99 ? -7.126 7.521 27.073 1.00 41.50 99 LEU A CA 1
ATOM 813 C C . LEU A 1 99 ? -7.608 7.906 28.486 1.00 41.50 99 LEU A C 1
ATOM 815 O O . LEU A 1 99 ? -8.775 8.241 28.667 1.00 41.50 99 LEU A O 1
ATOM 819 N N . ASN A 1 100 ? -6.702 7.996 29.470 1.00 38.34 100 ASN A N 1
ATOM 820 C CA . ASN A 1 100 ? -7.038 8.460 30.822 1.00 38.34 100 ASN A CA 1
ATOM 821 C C . ASN A 1 100 ? -7.200 9.989 30.940 1.00 38.34 100 ASN A C 1
ATOM 823 O O . ASN A 1 100 ? -7.825 10.437 31.896 1.00 38.34 100 ASN A O 1
ATOM 827 N N . ASN A 1 101 ? -6.741 10.795 29.969 1.00 42.69 101 ASN A N 1
ATOM 828 C CA . ASN A 1 101 ? -6.973 12.251 29.987 1.00 42.69 101 ASN A CA 1
ATOM 829 C C . ASN A 1 101 ? -8.208 12.702 29.183 1.00 42.69 101 ASN A C 1
ATOM 831 O O . ASN A 1 101 ? -8.508 13.890 29.157 1.00 42.69 101 ASN A O 1
ATOM 835 N N . LEU A 1 102 ? -8.974 11.796 28.558 1.00 42.94 102 LEU A N 1
ATOM 836 C CA . LEU A 1 102 ? -10.180 12.177 27.799 1.00 42.94 102 LEU A CA 1
ATOM 837 C C . LEU A 1 102 ? -11.393 12.514 28.678 1.00 42.94 102 LEU A C 1
ATOM 839 O O . LEU A 1 102 ? -12.360 13.092 28.182 1.00 42.94 102 LEU A O 1
ATOM 843 N N . ARG A 1 103 ? -11.334 12.246 29.990 1.00 42.50 103 ARG A N 1
ATOM 844 C CA . ARG A 1 103 ? -12.354 12.743 30.928 1.00 42.50 103 ARG A CA 1
ATOM 845 C C . ARG A 1 103 ? -12.318 14.266 31.105 1.00 42.50 103 ARG A C 1
ATOM 847 O O . ARG A 1 103 ? -13.337 14.826 31.477 1.00 42.50 103 ARG A O 1
ATOM 854 N N . SER A 1 104 ? -11.224 14.956 30.763 1.00 42.84 104 SER A N 1
ATOM 855 C CA . SER A 1 104 ? -11.158 16.424 30.885 1.00 42.84 104 SER A CA 1
ATOM 856 C C . SER A 1 104 ? -11.758 17.187 29.694 1.00 42.84 104 SER A C 1
ATOM 858 O O . SER A 1 104 ? -12.012 18.383 29.801 1.00 42.84 104 SER A O 1
ATOM 860 N N . CYS A 1 105 ? -12.026 16.527 28.560 1.00 39.44 105 CYS A N 1
ATOM 861 C CA . CYS A 1 105 ? -12.542 17.197 27.355 1.00 39.44 105 CYS A CA 1
ATOM 862 C C . CYS A 1 105 ? -14.078 17.258 27.280 1.00 39.44 105 CYS A C 1
ATOM 864 O O . CYS A 1 105 ? -14.620 18.055 26.516 1.00 39.44 105 CYS A O 1
ATOM 866 N N . LEU A 1 106 ? -14.784 16.439 28.065 1.00 43.75 106 LEU A N 1
ATOM 867 C CA . LEU A 1 106 ? -16.252 16.447 28.153 1.00 43.75 106 LEU A CA 1
ATOM 868 C C . LEU A 1 106 ? -16.789 17.396 29.239 1.00 43.75 106 LEU A C 1
ATOM 870 O O . LEU A 1 106 ? -17.994 17.626 29.294 1.00 43.75 106 LEU A O 1
ATOM 874 N N . GLU A 1 107 ? -15.913 17.999 30.048 1.00 41.75 107 GLU A N 1
ATOM 875 C CA . GLU A 1 107 ? -16.281 18.903 31.147 1.00 41.75 107 GLU A CA 1
ATOM 876 C C . GLU A 1 107 ? -15.874 20.364 30.889 1.00 41.75 107 GLU A C 1
ATOM 878 O O . GLU A 1 107 ? -15.439 21.067 31.795 1.00 41.75 107 GLU A O 1
ATOM 883 N N . ILE A 1 108 ? -16.032 20.868 29.659 1.00 41.47 108 ILE A N 1
ATOM 884 C CA . ILE A 1 108 ? -16.043 22.325 29.435 1.00 41.47 108 ILE A CA 1
ATOM 885 C C . ILE A 1 108 ? -17.485 22.828 29.627 1.00 41.47 108 ILE A C 1
ATOM 887 O O . ILE A 1 108 ? -18.353 22.513 28.801 1.00 41.47 108 ILE A O 1
ATOM 891 N N . PRO A 1 109 ? -17.788 23.645 30.655 1.00 35.50 109 PRO A N 1
ATOM 892 C CA . PRO A 1 109 ? -19.099 24.266 30.788 1.00 35.50 109 PRO A CA 1
ATOM 893 C C . PRO A 1 109 ? -19.265 25.307 29.672 1.00 35.50 109 PRO A C 1
ATOM 895 O O . PRO A 1 109 ? -18.619 26.350 29.684 1.00 35.50 109 PRO A O 1
ATOM 898 N N . GLY A 1 110 ? -20.125 25.039 28.684 1.00 44.25 110 GLY A N 1
ATOM 899 C CA . GLY A 1 110 ? -20.472 26.048 27.671 1.00 44.25 110 GLY A CA 1
ATOM 900 C C . GLY A 1 110 ? -21.092 25.542 26.369 1.00 44.25 110 GLY A C 1
ATOM 901 O O . GLY A 1 110 ? -21.820 26.287 25.718 1.00 44.25 110 GLY A O 1
ATOM 902 N N . VAL A 1 111 ? -20.887 24.278 25.988 1.00 42.75 111 VAL A N 1
ATOM 903 C CA . VAL A 1 111 ? -21.315 23.787 24.656 1.00 42.75 111 VAL A CA 1
ATOM 904 C C . VAL A 1 111 ? -22.803 23.384 24.604 1.00 42.75 111 VAL A C 1
ATOM 906 O O . VAL A 1 111 ? -23.404 23.308 23.535 1.00 42.75 111 VAL A O 1
ATOM 909 N N . LEU A 1 112 ? -23.464 23.226 25.754 1.00 37.19 112 LEU A N 1
ATOM 910 C CA . LEU A 1 112 ? -24.861 22.771 25.849 1.00 37.19 112 LEU A CA 1
ATOM 911 C C . LEU A 1 112 ? -25.936 23.874 25.738 1.00 37.19 112 LEU A C 1
ATOM 913 O O . LEU A 1 112 ? -27.106 23.608 25.997 1.00 37.19 112 LEU A O 1
ATOM 917 N N . ARG A 1 113 ? -25.595 25.105 25.323 1.00 41.34 113 ARG A N 1
ATOM 918 C CA . ARG A 1 113 ? -26.579 26.207 25.177 1.00 41.34 113 ARG A CA 1
ATOM 919 C C . ARG A 1 113 ? -26.949 26.612 23.747 1.00 41.34 113 ARG A C 1
ATOM 921 O O . ARG A 1 113 ? -27.692 27.572 23.580 1.00 41.34 113 ARG A O 1
ATOM 928 N N . ALA A 1 114 ? -26.537 25.873 22.718 1.00 38.38 114 ALA A N 1
ATOM 929 C CA . ALA A 1 114 ? -26.849 26.228 21.324 1.00 38.38 114 ALA A CA 1
ATOM 930 C C . ALA A 1 114 ? -27.965 25.388 20.664 1.00 38.38 114 ALA A C 1
ATOM 932 O O . ALA A 1 114 ? -28.036 25.308 19.440 1.00 38.38 114 ALA A O 1
ATOM 933 N N . ARG A 1 115 ? -28.861 24.758 21.439 1.00 40.66 115 ARG A N 1
ATOM 934 C CA . ARG A 1 115 ? -30.061 24.087 20.897 1.00 40.66 115 ARG A CA 1
ATOM 935 C C . ARG A 1 115 ? -31.298 24.293 21.772 1.00 40.66 115 ARG A C 1
ATOM 937 O O . ARG A 1 115 ? -31.904 23.343 22.242 1.00 40.66 115 ARG A O 1
ATOM 944 N N . ALA A 1 116 ? -31.709 25.543 21.960 1.00 40.62 116 ALA A N 1
ATOM 945 C CA . ALA A 1 116 ? -33.102 25.862 22.271 1.00 40.62 116 ALA A CA 1
ATOM 946 C C . ALA A 1 116 ? -33.389 27.342 21.982 1.00 40.62 116 ALA A C 1
ATOM 948 O O . ALA A 1 116 ? -32.714 28.210 22.519 1.00 40.62 116 ALA A O 1
ATOM 949 N N . LYS A 1 117 ? -34.458 27.586 21.211 1.00 38.22 117 LYS A N 1
ATOM 950 C CA . LYS A 1 117 ? -35.087 28.872 20.834 1.00 38.22 117 LYS A CA 1
ATOM 951 C C . LYS A 1 117 ? -34.552 29.577 19.581 1.00 38.22 117 LYS A C 1
ATOM 953 O O . LYS A 1 117 ? -33.675 30.421 19.655 1.00 38.22 117 LYS A O 1
ATOM 958 N N . ALA A 1 118 ? -35.252 29.351 18.467 1.00 35.25 118 ALA A N 1
ATOM 959 C CA . ALA A 1 118 ? -35.766 30.438 17.624 1.00 35.25 118 ALA A CA 1
ATOM 960 C C . ALA A 1 118 ? -36.888 29.915 16.701 1.00 35.25 118 ALA A C 1
ATOM 962 O O . ALA A 1 118 ? -36.643 29.390 15.619 1.00 35.25 118 ALA A O 1
ATOM 963 N N . ARG A 1 119 ? -38.147 30.055 17.139 1.00 42.59 119 ARG A N 1
ATOM 964 C CA . ARG A 1 119 ? -39.354 29.982 16.297 1.00 42.59 119 ARG A CA 1
ATOM 965 C C . ARG A 1 119 ? -40.124 31.293 16.507 1.00 42.59 119 ARG A C 1
ATOM 967 O O . ARG A 1 119 ? -40.442 31.600 17.649 1.00 42.59 119 ARG A O 1
ATOM 974 N N . ARG A 1 120 ? -40.463 31.969 15.394 1.00 42.25 120 ARG A N 1
ATOM 975 C CA . ARG A 1 120 ? -41.262 33.216 15.229 1.00 42.25 120 ARG A CA 1
ATOM 976 C C . ARG A 1 120 ? -40.583 34.485 15.774 1.00 42.25 120 ARG A C 1
ATOM 978 O O . ARG A 1 120 ? -40.264 34.551 16.945 1.00 42.25 120 ARG A O 1
ATOM 985 N N . THR A 1 121 ? -40.331 35.502 14.946 1.00 38.69 121 THR A N 1
ATOM 986 C CA . THR A 1 121 ? -41.347 36.453 14.448 1.00 38.69 121 THR A CA 1
ATOM 987 C C . THR A 1 121 ? -41.091 36.958 13.011 1.00 38.69 121 THR A C 1
ATOM 989 O O . THR A 1 121 ? -39.973 36.963 12.510 1.00 38.69 121 THR A O 1
ATOM 992 N N . ARG A 1 122 ? -42.177 37.367 12.332 1.00 40.19 122 ARG A N 1
ATOM 993 C CA . ARG A 1 122 ? -42.221 38.007 11.001 1.00 40.19 122 ARG A CA 1
ATOM 994 C C . ARG A 1 122 ? -42.127 39.540 11.139 1.00 40.19 122 ARG A C 1
ATOM 996 O O . ARG A 1 122 ? -42.951 40.076 11.873 1.00 40.19 122 ARG A O 1
ATOM 1003 N N . ARG A 1 123 ? -41.288 40.231 10.342 1.00 38.94 123 ARG A N 1
ATOM 1004 C CA . ARG A 1 123 ? -41.635 41.441 9.537 1.00 38.94 123 ARG A CA 1
ATOM 1005 C C . ARG A 1 123 ? -40.438 41.985 8.712 1.00 38.94 123 ARG A C 1
ATOM 1007 O O . ARG A 1 123 ? -39.387 42.242 9.270 1.00 38.94 123 ARG A O 1
ATOM 1014 N N . ALA A 1 124 ? -40.699 42.182 7.411 1.00 34.22 124 ALA A N 1
ATOM 1015 C CA . ALA A 1 124 ? -40.193 43.181 6.439 1.00 34.22 124 ALA A CA 1
ATOM 1016 C C . ALA A 1 124 ? -38.675 43.379 6.117 1.00 34.22 124 ALA A C 1
ATOM 1018 O O . ALA A 1 124 ? -37.958 44.012 6.875 1.00 34.22 124 ALA A O 1
ATOM 1019 N N . LYS A 1 125 ? -38.290 42.891 4.910 1.00 31.11 125 LYS A N 1
ATOM 1020 C CA . LYS A 1 125 ? -37.475 43.425 3.763 1.00 31.11 125 LYS A CA 1
ATOM 1021 C C . LYS A 1 125 ? -36.482 44.618 3.935 1.00 31.11 125 LYS A C 1
ATOM 1023 O O . LYS A 1 125 ? -36.789 45.520 4.699 1.00 31.11 125 LYS A O 1
ATOM 1028 N N . PRO A 1 126 ? -35.549 44.842 2.967 1.00 47.28 126 PRO A N 1
ATOM 1029 C CA . PRO A 1 126 ? -34.628 43.917 2.272 1.00 47.28 126 PRO A CA 1
ATOM 1030 C C . PRO A 1 126 ? -33.180 44.488 2.165 1.00 47.28 126 PRO A C 1
ATOM 1032 O O . PRO A 1 126 ? -32.990 45.684 2.341 1.00 47.28 126 PRO A O 1
ATOM 1035 N N . ALA A 1 127 ? -32.182 43.663 1.815 1.00 30.61 127 ALA A N 1
ATOM 1036 C CA . ALA A 1 127 ? -31.089 43.964 0.862 1.00 30.61 127 ALA A CA 1
ATOM 1037 C C . ALA A 1 127 ? -29.876 43.029 1.058 1.00 30.61 127 ALA A C 1
ATOM 1039 O O . ALA A 1 127 ? -29.528 42.661 2.174 1.00 30.61 127 ALA A O 1
ATOM 1040 N N . ILE A 1 128 ? -29.209 42.760 -0.069 1.00 33.50 128 ILE A N 1
ATOM 1041 C CA . ILE A 1 128 ? -27.887 42.141 -0.257 1.00 33.50 128 ILE A CA 1
ATOM 1042 C C . ILE A 1 128 ? -27.865 40.601 -0.256 1.00 33.50 128 ILE A C 1
ATOM 1044 O O . ILE A 1 128 ? -27.707 39.927 0.757 1.00 33.50 128 ILE A O 1
ATOM 1048 N N . LEU A 1 129 ? -27.963 40.059 -1.476 1.00 31.94 129 LEU A N 1
ATOM 1049 C CA . LEU A 1 129 ? -27.476 38.732 -1.843 1.00 31.94 129 LEU A CA 1
ATOM 1050 C C . LEU A 1 129 ? -25.948 38.701 -1.697 1.00 31.94 129 LEU A C 1
ATOM 1052 O O . LEU A 1 129 ? -25.236 39.297 -2.502 1.00 31.94 129 LEU A O 1
ATOM 1056 N N . LEU A 1 130 ? -25.455 37.954 -0.713 1.00 36.44 130 LEU A N 1
ATOM 1057 C CA . LEU A 1 130 ? -24.098 37.417 -0.702 1.00 36.44 130 LEU A CA 1
ATOM 1058 C C . LEU A 1 130 ? -24.184 35.911 -0.443 1.00 36.44 130 LEU A C 1
ATOM 1060 O O . LEU A 1 130 ? -24.460 35.450 0.657 1.00 36.44 130 LEU A O 1
ATOM 1064 N N . ASN A 1 131 ? -24.038 35.192 -1.551 1.00 34.41 131 ASN A N 1
ATOM 1065 C CA . ASN A 1 131 ? -23.414 33.887 -1.733 1.00 34.41 131 ASN A CA 1
ATOM 1066 C C . ASN A 1 131 ? -23.445 32.889 -0.552 1.00 34.41 131 ASN A C 1
ATOM 1068 O O . ASN A 1 131 ? -22.667 32.970 0.397 1.00 34.41 131 ASN A O 1
ATOM 1072 N N . MET A 1 132 ? -24.295 31.869 -0.688 1.00 32.72 132 MET A N 1
ATOM 1073 C CA . MET A 1 132 ? -24.310 30.663 0.139 1.00 32.72 132 MET A CA 1
ATOM 1074 C C . MET A 1 132 ? -23.209 29.701 -0.335 1.00 32.72 132 MET A C 1
ATOM 1076 O O . MET A 1 132 ? -23.420 28.916 -1.256 1.00 32.72 132 MET A O 1
ATOM 1080 N N . GLY A 1 133 ? -22.039 29.757 0.304 1.00 33.12 133 GLY A N 1
ATOM 1081 C CA . GLY A 1 133 ? -21.003 28.721 0.244 1.00 33.12 133 GLY A CA 1
ATOM 1082 C C . GLY A 1 133 ? -21.042 27.867 1.513 1.00 33.12 133 GLY A C 1
ATOM 1083 O O . GLY A 1 133 ? -21.006 28.400 2.618 1.00 33.12 133 GLY A O 1
ATOM 1084 N N . GLY A 1 134 ? -21.183 26.552 1.348 1.00 30.02 134 GLY A N 1
ATOM 1085 C CA . GLY A 1 134 ? -21.572 25.594 2.383 1.00 30.02 134 GLY A CA 1
ATOM 1086 C C . GLY A 1 134 ? -20.696 25.533 3.641 1.00 30.02 134 GLY A C 1
ATOM 1087 O O . GLY A 1 134 ? -19.467 25.501 3.594 1.00 30.02 134 GLY A O 1
ATOM 1088 N N . PHE A 1 135 ? -21.372 25.414 4.785 1.00 35.47 135 PHE A N 1
ATOM 1089 C CA . PHE A 1 135 ? -20.794 24.990 6.055 1.00 35.47 135 PHE A CA 1
ATOM 1090 C C . PHE A 1 135 ? -20.340 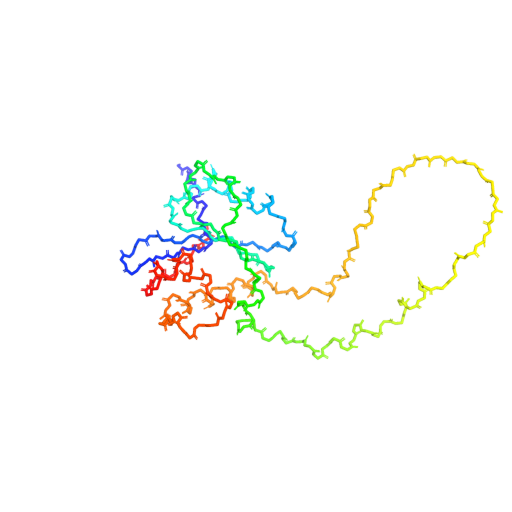23.526 5.959 1.00 35.47 135 PHE A C 1
ATOM 1092 O O . PHE A 1 135 ? -21.113 22.602 6.210 1.00 35.47 135 PHE A O 1
ATOM 1099 N N . ALA A 1 136 ? -19.068 23.302 5.632 1.00 38.38 136 ALA A N 1
ATOM 1100 C CA . ALA A 1 136 ? -18.403 22.052 5.973 1.00 38.38 136 ALA A CA 1
ATOM 1101 C C . ALA A 1 136 ? -18.270 21.993 7.504 1.00 38.38 136 ALA A C 1
ATOM 1103 O O . ALA A 1 136 ? -17.589 22.824 8.111 1.00 38.38 136 ALA A O 1
ATOM 1104 N N . GLN A 1 137 ? -18.951 21.036 8.136 1.00 39.38 137 GLN A N 1
ATOM 1105 C CA . GLN A 1 137 ? -18.810 20.739 9.560 1.00 39.38 137 GLN A CA 1
ATOM 1106 C C . GLN A 1 137 ? -17.351 20.361 9.849 1.00 39.38 137 GLN A C 1
ATOM 1108 O O . GLN A 1 137 ? -16.927 19.229 9.625 1.00 39.38 137 GLN A O 1
ATOM 1113 N N . ARG A 1 138 ? -16.557 21.317 10.335 1.00 36.44 138 ARG A N 1
ATOM 1114 C CA . ARG A 1 138 ? -15.218 21.046 10.861 1.00 36.44 138 ARG A CA 1
ATOM 1115 C C . ARG A 1 138 ? -15.386 20.341 12.206 1.00 36.44 138 ARG A C 1
ATOM 1117 O O . ARG A 1 138 ? -15.925 20.934 13.140 1.00 36.44 138 ARG A O 1
ATOM 1124 N N . ARG A 1 139 ? -14.951 19.081 12.316 1.00 36.09 139 ARG A N 1
ATOM 1125 C CA . ARG A 1 139 ? -14.798 18.432 13.630 1.00 36.09 139 ARG A CA 1
ATOM 1126 C C . ARG A 1 139 ? -13.773 19.227 14.462 1.00 36.09 139 ARG A C 1
ATOM 1128 O O . ARG A 1 139 ? -12.807 19.729 13.883 1.00 36.09 139 ARG A O 1
ATOM 1135 N N . PRO A 1 140 ? -13.968 19.373 15.786 1.00 35.88 140 PRO A N 1
ATOM 1136 C CA . PRO A 1 140 ? -13.036 20.106 16.633 1.00 35.88 140 PRO A CA 1
ATOM 1137 C C . PRO A 1 140 ? -11.648 19.429 16.672 1.00 35.88 140 PRO A C 1
ATOM 1139 O O . PRO A 1 140 ? -11.576 18.197 16.643 1.00 35.88 140 PRO A O 1
ATOM 1142 N N . PRO A 1 141 ? -10.547 20.204 16.768 1.00 40.84 141 PRO A N 1
ATOM 1143 C CA . PRO A 1 141 ? -9.168 19.710 16.618 1.00 40.84 141 PRO A CA 1
ATOM 1144 C C . PRO A 1 141 ? -8.725 18.629 17.617 1.00 40.84 141 PRO A C 1
ATOM 1146 O O . PRO A 1 141 ? -7.736 17.948 17.372 1.00 40.84 141 PRO A O 1
ATOM 1149 N N . CYS A 1 142 ? -9.435 18.466 18.735 1.00 35.53 142 CYS A N 1
ATOM 1150 C CA . CYS A 1 142 ? -9.127 17.496 19.790 1.00 35.53 142 CYS A CA 1
ATOM 1151 C C . CYS A 1 142 ? -9.668 16.078 19.532 1.00 35.53 142 CYS A C 1
ATOM 1153 O O . CYS A 1 142 ? -9.359 15.168 20.293 1.00 35.53 142 CYS A O 1
ATOM 1155 N N . LEU A 1 143 ? -10.453 15.873 18.466 1.00 39.00 143 LEU A N 1
ATOM 1156 C CA . LEU A 1 143 ? -10.973 14.558 18.059 1.00 39.00 143 LEU A CA 1
ATOM 1157 C C . LEU A 1 143 ? -10.116 13.867 16.989 1.00 39.00 143 LEU A C 1
ATOM 1159 O O . LEU A 1 143 ? -10.578 12.924 16.351 1.00 39.00 143 LEU A O 1
ATOM 1163 N N . GLN A 1 144 ? -8.887 14.332 16.765 1.00 44.62 144 GLN A N 1
ATOM 1164 C CA . GLN A 1 144 ? -7.942 13.639 15.897 1.00 44.62 144 GLN A CA 1
ATOM 1165 C C . GLN A 1 144 ? -6.817 13.059 16.751 1.00 44.62 144 GLN A C 1
ATOM 1167 O O . GLN A 1 144 ? -6.105 13.834 17.397 1.00 44.62 144 GLN A O 1
ATOM 1172 N N . PRO A 1 145 ? -6.625 11.727 16.760 1.00 44.16 145 PRO A N 1
ATOM 1173 C CA . PRO A 1 145 ? -5.355 11.153 17.166 1.00 44.16 145 PRO A CA 1
ATOM 1174 C C . PRO A 1 145 ? -4.303 11.717 16.207 1.00 44.16 145 PRO A C 1
ATOM 1176 O O . PRO A 1 145 ? -4.181 11.284 15.065 1.00 44.16 145 PRO A O 1
ATOM 1179 N N . ARG A 1 146 ? -3.593 12.769 16.624 1.00 46.03 146 ARG A N 1
ATOM 1180 C CA . ARG A 1 146 ? -2.373 13.190 15.940 1.00 46.03 146 ARG A CA 1
ATOM 1181 C C . ARG A 1 146 ? -1.299 12.206 16.358 1.00 46.03 146 ARG A C 1
ATOM 1183 O O . ARG A 1 146 ? -0.516 12.481 17.264 1.00 46.03 146 ARG A O 1
ATOM 1190 N N . GLU A 1 147 ? -1.283 11.051 15.711 1.00 51.81 147 GLU A N 1
ATOM 1191 C CA . GLU A 1 147 ? -0.024 10.338 15.584 1.00 51.81 147 GLU A CA 1
ATOM 1192 C C . GLU A 1 147 ? 0.945 11.311 14.907 1.00 51.81 147 GLU A C 1
ATOM 1194 O O . GLU A 1 147 ? 0.596 11.994 13.936 1.00 51.81 147 GLU A O 1
ATOM 1199 N N . SER A 1 148 ? 2.126 11.497 15.498 1.00 59.06 148 SER A N 1
ATOM 1200 C CA . SER A 1 148 ? 3.176 12.255 14.827 1.00 59.06 148 SER A CA 1
ATOM 1201 C C . SER A 1 148 ? 3.402 11.628 13.448 1.00 59.06 148 SER A C 1
ATOM 1203 O O . SER A 1 148 ? 3.199 10.426 13.283 1.00 59.06 148 SER A O 1
ATOM 1205 N N . HIS A 1 149 ? 3.833 12.419 12.460 1.00 59.31 149 HIS A N 1
ATOM 1206 C CA . HIS A 1 149 ? 4.178 11.885 11.133 1.00 59.31 149 HIS A CA 1
ATOM 1207 C C . HIS A 1 149 ? 5.066 10.633 11.231 1.00 59.31 149 HIS A C 1
ATOM 1209 O O . HIS A 1 149 ? 4.880 9.695 10.469 1.00 59.31 149 HIS A O 1
ATOM 1215 N N . GLN A 1 150 ? 5.958 10.605 12.227 1.00 64.00 150 GLN A N 1
ATOM 1216 C CA . GLN A 1 150 ? 6.805 9.461 12.531 1.00 64.00 150 GLN A CA 1
ATOM 1217 C C . GLN A 1 150 ? 6.026 8.234 13.039 1.00 64.00 150 GLN A C 1
ATOM 1219 O O . GLN A 1 150 ? 6.262 7.133 12.568 1.00 64.00 150 GLN A O 1
ATOM 1224 N N . GLY A 1 151 ? 5.067 8.398 13.958 1.00 80.50 151 GLY A N 1
ATOM 1225 C CA . GLY A 1 151 ? 4.363 7.266 14.579 1.00 80.50 151 GLY A CA 1
ATOM 1226 C C . GLY A 1 151 ? 3.504 6.451 13.607 1.00 80.50 151 GLY A C 1
ATOM 1227 O O . GLY A 1 151 ? 3.461 5.224 13.711 1.00 80.50 151 GLY A O 1
ATOM 1228 N N . PHE A 1 152 ? 2.872 7.118 12.639 1.00 85.25 152 PHE A N 1
ATO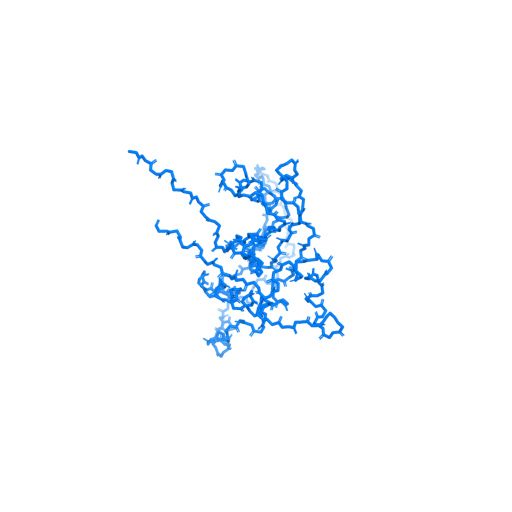M 1229 C CA . PHE A 1 152 ? 2.105 6.439 11.594 1.00 85.25 152 PHE A CA 1
ATOM 1230 C C . PHE A 1 152 ? 3.020 5.640 10.655 1.00 85.25 152 PHE A C 1
ATOM 1232 O O . PHE A 1 152 ? 2.790 4.450 10.435 1.00 85.25 152 PHE A O 1
ATOM 1239 N N . SER A 1 153 ? 4.088 6.270 10.150 1.00 88.31 153 SER A N 1
ATOM 1240 C CA . SER A 1 153 ? 5.063 5.609 9.275 1.00 88.31 153 SER A CA 1
ATOM 1241 C C . SER A 1 153 ? 5.744 4.424 9.963 1.00 88.31 153 SER A C 1
ATOM 1243 O O . SER A 1 153 ? 5.876 3.373 9.345 1.00 88.31 153 SER A O 1
ATOM 1245 N N . ASP A 1 154 ? 6.098 4.545 11.247 1.00 88.69 154 ASP A N 1
ATOM 1246 C CA . ASP A 1 154 ? 6.687 3.450 12.030 1.00 88.69 154 ASP A CA 1
ATOM 1247 C C . ASP A 1 154 ? 5.730 2.247 12.143 1.00 88.69 154 ASP A C 1
ATOM 1249 O O . ASP A 1 154 ? 6.152 1.091 12.045 1.00 88.69 154 ASP A O 1
ATOM 1253 N N . SER A 1 155 ? 4.434 2.514 12.353 1.00 91.44 155 SER A N 1
ATOM 1254 C CA . SER A 1 155 ? 3.402 1.473 12.465 1.00 91.44 155 SER A CA 1
ATOM 1255 C C . SER A 1 155 ? 3.213 0.753 11.131 1.00 91.44 155 SER A C 1
ATOM 1257 O O . SER A 1 155 ? 3.153 -0.474 11.091 1.00 91.44 155 SER A O 1
ATOM 1259 N N . PHE A 1 156 ? 3.186 1.512 10.032 1.00 94.19 156 PHE A N 1
ATOM 1260 C CA . PHE A 1 156 ? 3.133 0.952 8.686 1.00 94.19 156 PHE A CA 1
ATOM 1261 C C . PHE A 1 156 ? 4.380 0.126 8.350 1.00 94.19 156 PHE A C 1
ATOM 1263 O O . PHE A 1 156 ? 4.254 -0.979 7.832 1.00 94.19 156 PHE A O 1
ATOM 1270 N N . TYR A 1 157 ? 5.574 0.634 8.664 1.00 93.69 157 TYR A N 1
ATOM 1271 C CA . TYR A 1 157 ? 6.829 -0.068 8.401 1.00 93.69 157 TYR A CA 1
ATOM 1272 C C . TYR A 1 157 ? 6.898 -1.398 9.155 1.00 93.69 157 TYR A C 1
ATOM 1274 O O . TYR A 1 157 ? 7.237 -2.419 8.565 1.00 93.69 157 TYR A O 1
ATOM 1282 N N . SER A 1 158 ? 6.520 -1.393 10.437 1.00 93.50 158 SER A N 1
ATOM 1283 C CA . SER A 1 158 ? 6.492 -2.606 11.263 1.00 93.50 158 SER A CA 1
ATOM 1284 C C . SER A 1 158 ? 5.536 -3.650 10.683 1.00 93.50 158 SER A C 1
ATOM 1286 O O . SER A 1 158 ? 5.899 -4.814 10.552 1.00 93.50 158 SER A O 1
ATOM 1288 N N . TRP A 1 159 ? 4.341 -3.221 10.261 1.00 95.69 159 TRP A N 1
ATOM 1289 C CA . TRP A 1 159 ? 3.400 -4.096 9.565 1.00 95.69 159 TRP A CA 1
ATOM 1290 C C . TRP A 1 159 ? 3.992 -4.659 8.268 1.00 95.69 159 TRP A C 1
ATOM 1292 O O . TRP A 1 159 ? 3.923 -5.861 8.028 1.00 95.69 159 TRP A O 1
ATOM 1302 N N . LEU A 1 160 ? 4.602 -3.814 7.437 1.00 97.06 160 LEU A N 1
ATOM 1303 C CA . LEU A 1 160 ? 5.152 -4.237 6.153 1.00 97.06 160 LEU A CA 1
ATOM 1304 C C . LEU A 1 160 ? 6.318 -5.224 6.319 1.00 97.06 160 LEU A C 1
ATOM 1306 O O . LEU A 1 160 ? 6.381 -6.209 5.584 1.00 97.06 160 LEU A O 1
ATOM 1310 N N . GLU A 1 161 ? 7.217 -4.999 7.282 1.00 95.12 161 GLU A N 1
ATOM 1311 C CA . GLU A 1 161 ? 8.281 -5.958 7.606 1.00 95.12 161 GLU A CA 1
ATOM 1312 C C . GLU A 1 161 ? 7.718 -7.307 8.053 1.00 95.12 161 GLU A C 1
ATOM 1314 O O . GLU A 1 161 ? 8.210 -8.343 7.599 1.00 95.12 161 GLU A O 1
ATOM 1319 N N . ASP A 1 162 ? 6.690 -7.306 8.904 1.00 95.12 162 ASP A N 1
ATOM 1320 C CA . ASP A 1 162 ? 6.055 -8.538 9.366 1.00 95.12 162 ASP A CA 1
ATOM 1321 C C . ASP A 1 162 ? 5.452 -9.318 8.197 1.00 95.12 162 ASP A C 1
ATOM 1323 O O . ASP A 1 162 ? 5.687 -10.521 8.091 1.00 95.12 162 ASP A O 1
ATOM 1327 N N . ILE A 1 163 ? 4.741 -8.652 7.280 1.00 95.56 163 ILE A N 1
ATOM 1328 C CA . ILE A 1 163 ? 4.175 -9.301 6.087 1.00 95.56 163 ILE A CA 1
ATOM 1329 C C . ILE A 1 163 ? 5.277 -9.882 5.194 1.00 95.56 163 ILE A C 1
ATOM 1331 O O . ILE A 1 163 ? 5.144 -11.002 4.710 1.00 95.56 163 ILE A O 1
ATOM 1335 N N . VAL A 1 164 ? 6.373 -9.149 4.982 1.00 96.56 164 VAL A N 1
ATOM 1336 C CA . VAL A 1 164 ? 7.485 -9.605 4.131 1.00 96.56 164 VAL A CA 1
ATOM 1337 C C . VAL A 1 164 ? 8.227 -10.793 4.753 1.00 96.56 164 VAL A C 1
ATOM 1339 O O . VAL A 1 164 ? 8.706 -11.661 4.026 1.00 96.56 164 VAL A O 1
ATOM 1342 N N . ARG A 1 165 ? 8.339 -10.855 6.085 1.00 93.94 165 ARG A N 1
ATOM 1343 C CA . ARG A 1 165 ? 9.122 -11.889 6.785 1.00 93.94 165 ARG A CA 1
ATOM 1344 C C . ARG A 1 165 ? 8.315 -13.107 7.227 1.00 93.94 165 ARG A C 1
ATOM 1346 O O . ARG A 1 165 ? 8.917 -14.151 7.466 1.00 93.94 165 ARG A O 1
ATOM 1353 N N . THR A 1 166 ? 7.000 -12.983 7.371 1.00 91.12 166 THR A N 1
ATOM 1354 C CA . THR A 1 166 ? 6.150 -14.039 7.935 1.00 91.12 166 THR A CA 1
ATOM 1355 C C . THR A 1 166 ? 5.593 -14.957 6.853 1.00 91.12 166 THR A C 1
ATOM 1357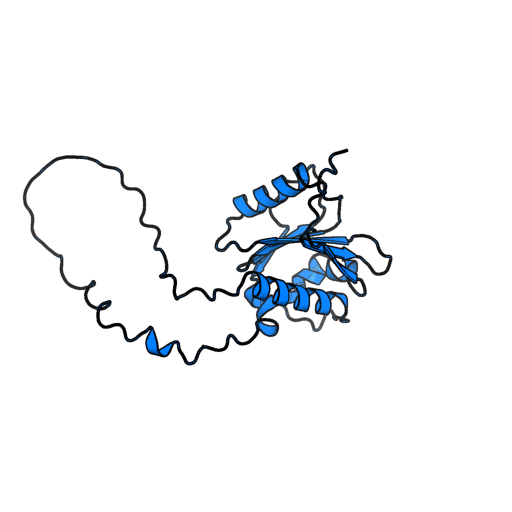 O O . THR A 1 166 ? 5.103 -14.497 5.823 1.00 91.12 166 THR A O 1
ATOM 1360 N N . ASP A 1 167 ? 5.588 -16.260 7.139 1.00 91.69 167 ASP A N 1
ATOM 1361 C CA . ASP A 1 167 ? 4.868 -17.282 6.376 1.00 91.69 167 ASP A CA 1
ATOM 1362 C C . ASP A 1 167 ? 3.358 -17.217 6.658 1.00 91.69 167 ASP A C 1
ATOM 1364 O O . ASP A 1 167 ? 2.831 -17.883 7.555 1.00 91.69 167 ASP A O 1
ATOM 1368 N N . LEU A 1 168 ? 2.640 -16.396 5.896 1.00 89.56 168 LEU A N 1
ATOM 1369 C CA . LEU A 1 168 ? 1.189 -16.302 5.940 1.00 89.56 168 LEU A CA 1
ATOM 1370 C C . LEU A 1 168 ? 0.574 -17.403 5.078 1.00 89.56 168 LEU A C 1
ATOM 1372 O O . LEU A 1 168 ? 0.915 -17.586 3.913 1.00 89.56 168 LEU A O 1
ATOM 1376 N N . GLN A 1 169 ? -0.389 -18.118 5.651 1.00 88.06 169 GLN A N 1
ATOM 1377 C CA . GLN A 1 169 ? -1.156 -19.139 4.948 1.00 88.06 169 GLN A CA 1
ATOM 1378 C C . GLN A 1 169 ? -2.518 -18.561 4.562 1.00 88.06 169 GLN A C 1
ATOM 1380 O O . GLN A 1 169 ? -3.279 -18.140 5.434 1.00 88.06 169 GLN A O 1
ATOM 1385 N N . GLN A 1 170 ? -2.852 -18.583 3.268 1.00 85.94 170 GLN A N 1
ATOM 1386 C CA . GLN A 1 170 ? -4.096 -18.003 2.739 1.00 85.94 170 GLN A CA 1
ATOM 1387 C C . GLN A 1 170 ? -5.353 -18.532 3.458 1.00 85.94 170 GLN A C 1
ATOM 1389 O O . GLN A 1 170 ? -6.280 -17.780 3.729 1.00 85.94 170 GLN A O 1
ATOM 1394 N N . ASN A 1 171 ? -5.363 -19.812 3.842 1.00 83.00 171 ASN A N 1
ATOM 1395 C CA . ASN A 1 171 ? -6.520 -20.459 4.476 1.00 83.00 171 ASN A CA 1
ATOM 1396 C C . ASN A 1 171 ? -6.737 -20.078 5.951 1.00 83.00 171 ASN A C 1
ATOM 1398 O O . ASN A 1 171 ? -7.737 -20.487 6.540 1.00 83.00 171 ASN A O 1
ATOM 1402 N N . SER A 1 172 ? -5.803 -19.354 6.570 1.00 84.56 172 SER A N 1
ATOM 1403 C CA . SER A 1 172 ? -5.868 -18.981 7.988 1.00 84.56 172 SER A CA 1
ATOM 1404 C C . SER A 1 172 ? -5.554 -17.508 8.242 1.00 84.56 172 SER A C 1
ATOM 1406 O O . SER A 1 172 ? -5.334 -17.127 9.391 1.00 84.56 172 SER A O 1
ATOM 1408 N N . VAL A 1 173 ? -5.484 -16.688 7.191 1.00 88.31 173 VAL A N 1
ATOM 1409 C CA . VAL A 1 173 ? -5.204 -15.259 7.327 1.00 88.31 173 VAL A CA 1
ATOM 1410 C C . VAL A 1 173 ? -6.457 -14.503 7.784 1.00 88.31 173 VAL A C 1
ATOM 1412 O O . VAL A 1 173 ? -7.587 -14.900 7.496 1.00 88.31 173 VAL A O 1
ATOM 1415 N N . ASP A 1 174 ? -6.261 -13.402 8.509 1.00 89.06 174 ASP A N 1
ATOM 1416 C CA . ASP A 1 174 ? -7.326 -12.443 8.806 1.00 89.06 174 ASP A CA 1
ATOM 1417 C C . ASP A 1 174 ? -8.020 -12.000 7.497 1.00 89.06 174 ASP A C 1
ATOM 1419 O O . ASP A 1 174 ? -7.323 -11.605 6.556 1.00 89.06 174 ASP A O 1
ATOM 1423 N N . PRO A 1 175 ? -9.366 -12.007 7.408 1.00 91.50 175 PRO A N 1
ATOM 1424 C CA . PRO A 1 175 ? -10.090 -11.549 6.220 1.00 91.50 175 PRO A CA 1
ATOM 1425 C C . PRO A 1 175 ? -9.702 -10.142 5.738 1.00 91.50 175 PRO A C 1
ATOM 1427 O O . PRO A 1 175 ? -9.777 -9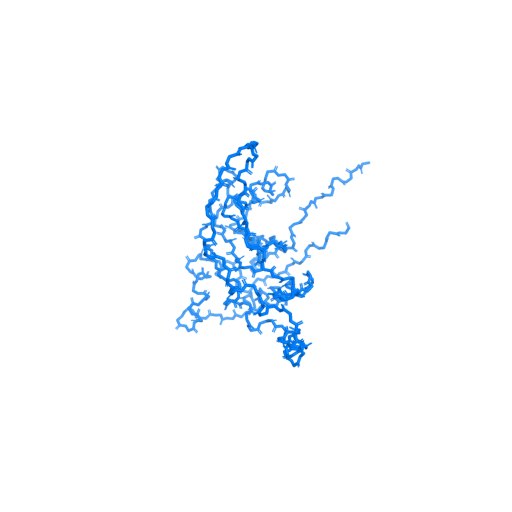.856 4.545 1.00 91.50 175 PRO A O 1
ATOM 1430 N N . ASN A 1 176 ? -9.252 -9.261 6.636 1.00 92.31 176 ASN A N 1
ATOM 1431 C CA . ASN A 1 176 ? -8.777 -7.921 6.289 1.00 92.31 176 ASN A CA 1
ATOM 1432 C C . ASN A 1 176 ? -7.449 -7.930 5.515 1.00 92.31 176 ASN A C 1
ATOM 1434 O O . ASN A 1 176 ? -7.093 -6.919 4.918 1.00 92.31 176 ASN A O 1
ATOM 1438 N N . LEU A 1 177 ? -6.724 -9.049 5.501 1.00 94.12 177 LEU A N 1
ATOM 1439 C CA . LEU A 1 177 ? -5.478 -9.245 4.758 1.00 94.12 177 LEU A CA 1
ATOM 1440 C C . LEU A 1 177 ? -5.670 -10.065 3.476 1.00 94.12 177 LEU A C 1
ATOM 1442 O O . LEU A 1 177 ? -4.716 -10.224 2.719 1.00 94.12 177 LEU A O 1
ATOM 1446 N N . GLN A 1 178 ? -6.885 -10.544 3.186 1.00 94.94 178 GLN A N 1
ATOM 1447 C CA . GLN A 1 178 ? -7.159 -11.389 2.016 1.00 94.94 178 GLN A CA 1
ATOM 1448 C C . GLN A 1 178 ? -6.748 -10.723 0.689 1.00 94.94 178 GLN A C 1
ATOM 1450 O O . GLN A 1 178 ? -6.231 -11.384 -0.209 1.00 94.94 178 GLN A O 1
ATOM 1455 N N . TRP A 1 179 ? -6.876 -9.395 0.601 1.00 95.75 179 TRP A N 1
ATOM 1456 C CA . TRP A 1 179 ? -6.469 -8.611 -0.570 1.00 95.75 179 TRP A CA 1
ATOM 1457 C C . TRP A 1 179 ? -4.983 -8.769 -0.932 1.00 95.75 179 TRP A C 1
ATOM 1459 O O . TRP A 1 179 ? -4.623 -8.582 -2.094 1.00 95.75 179 TRP A O 1
ATOM 1469 N N . LEU A 1 180 ? -4.112 -9.114 0.027 1.00 96.56 180 LEU A N 1
ATOM 1470 C CA . LEU A 1 180 ? -2.693 -9.358 -0.238 1.00 96.56 180 LEU A CA 1
ATOM 1471 C C . LEU A 1 180 ? -2.498 -10.560 -1.170 1.00 96.56 180 LEU A C 1
ATOM 1473 O O . LEU A 1 180 ? -1.685 -10.479 -2.088 1.00 96.56 180 LEU A O 1
ATOM 1477 N N . PHE A 1 181 ? -3.280 -11.624 -0.972 1.00 96.06 181 PHE A N 1
ATOM 1478 C CA . PHE A 1 181 ? -3.264 -12.829 -1.805 1.00 96.06 181 PHE A CA 1
ATOM 1479 C C . PHE A 1 181 ? -4.040 -12.613 -3.106 1.00 96.06 181 PHE A C 1
ATOM 1481 O O . PHE A 1 181 ? -3.552 -12.914 -4.190 1.00 96.06 181 PHE A O 1
ATOM 1488 N N . ASP A 1 182 ? -5.230 -12.009 -3.029 1.00 95.69 182 ASP A N 1
ATOM 1489 C CA . ASP A 1 182 ? -6.079 -11.793 -4.211 1.00 95.69 182 ASP A CA 1
ATOM 1490 C C . ASP A 1 182 ? -5.408 -10.869 -5.249 1.00 95.69 182 ASP A C 1
ATOM 1492 O O . ASP A 1 182 ? -5.633 -10.978 -6.458 1.00 95.69 182 ASP A O 1
ATOM 1496 N N . SER A 1 183 ? -4.558 -9.947 -4.785 1.00 95.50 183 SER A N 1
ATOM 1497 C CA . SER A 1 183 ? -3.768 -9.063 -5.645 1.00 95.50 183 SER A CA 1
ATOM 1498 C C . SER A 1 183 ? -2.478 -9.696 -6.185 1.00 95.50 183 SER A C 1
ATOM 1500 O O . SER A 1 183 ? -1.883 -9.128 -7.109 1.00 95.50 183 SER A O 1
ATOM 1502 N N . GLY A 1 184 ? -2.044 -10.835 -5.639 1.00 96.62 184 GLY A N 1
ATOM 1503 C CA . GLY A 1 184 ? -0.733 -11.440 -5.892 1.00 96.62 184 GLY A CA 1
ATOM 1504 C C . GLY A 1 184 ? 0.436 -10.719 -5.204 1.00 96.62 184 GLY A C 1
ATOM 1505 O O . GLY A 1 184 ? 1.598 -11.015 -5.484 1.00 96.62 184 GLY A O 1
ATOM 1506 N N . LEU A 1 185 ? 0.150 -9.709 -4.370 1.00 97.06 185 LEU A N 1
ATOM 1507 C CA . LEU A 1 185 ? 1.183 -8.893 -3.739 1.00 97.06 185 LEU A CA 1
ATOM 1508 C C . LEU A 1 185 ? 1.987 -9.711 -2.730 1.00 97.06 185 LEU A C 1
ATOM 1510 O O . LEU A 1 185 ? 3.206 -9.565 -2.689 1.00 97.06 185 LEU A O 1
ATOM 1514 N N . TYR A 1 186 ? 1.324 -10.554 -1.930 1.00 97.06 186 TYR A N 1
ATOM 1515 C CA . TYR A 1 186 ? 2.006 -11.367 -0.924 1.00 97.06 186 TYR A CA 1
ATOM 1516 C C . TYR A 1 186 ? 3.055 -12.274 -1.570 1.00 97.06 186 TYR A C 1
ATOM 1518 O O . TYR A 1 186 ? 4.218 -12.240 -1.182 1.00 97.06 186 TYR A O 1
ATOM 1526 N N . GLU A 1 187 ? 2.679 -13.001 -2.618 1.00 95.69 187 GLU A N 1
ATOM 1527 C CA . GLU A 1 187 ? 3.556 -13.900 -3.368 1.00 95.69 187 GLU A CA 1
ATOM 1528 C C . GLU A 1 187 ? 4.747 -13.159 -3.984 1.00 95.69 187 GLU A C 1
ATOM 1530 O O . GLU A 1 187 ? 5.843 -13.711 -4.082 1.00 95.69 187 GLU A O 1
ATOM 1535 N N . ALA A 1 188 ? 4.546 -11.903 -4.391 1.00 96.62 188 ALA A N 1
ATOM 1536 C CA . ALA A 1 188 ? 5.600 -11.085 -4.969 1.00 96.62 188 ALA A CA 1
ATOM 1537 C C . ALA A 1 188 ? 6.637 -10.626 -3.931 1.00 96.62 188 ALA A C 1
ATOM 1539 O O . ALA A 1 188 ? 7.809 -10.486 -4.276 1.00 96.62 188 ALA A O 1
ATOM 1540 N N . ILE A 1 189 ? 6.234 -10.371 -2.681 1.00 97.25 189 ILE A N 1
ATOM 1541 C CA . ILE A 1 189 ? 7.107 -9.748 -1.667 1.00 97.25 189 ILE A CA 1
ATOM 1542 C C . ILE A 1 189 ? 7.523 -10.680 -0.525 1.00 97.25 189 ILE A C 1
ATOM 1544 O O . ILE A 1 189 ? 8.440 -10.332 0.220 1.00 97.25 189 ILE A O 1
ATOM 1548 N N . ALA A 1 190 ? 6.876 -11.836 -0.367 1.00 96.75 190 ALA A N 1
ATOM 1549 C CA . ALA A 1 190 ? 7.179 -12.794 0.690 1.00 96.75 190 ALA A CA 1
ATOM 1550 C C . ALA A 1 190 ? 8.653 -13.225 0.645 1.00 96.75 190 ALA A C 1
ATOM 1552 O O . ALA A 1 190 ? 9.222 -13.472 -0.421 1.00 96.75 190 ALA A O 1
ATOM 1553 N N . HIS A 1 191 ? 9.276 -13.294 1.822 1.00 96.19 191 HIS A N 1
ATOM 1554 C CA . HIS A 1 191 ? 10.704 -13.578 2.027 1.00 96.19 191 HIS A CA 1
ATOM 1555 C C . HIS A 1 191 ? 11.663 -12.582 1.364 1.00 96.19 191 HIS A C 1
ATOM 1557 O O . HIS A 1 191 ? 12.849 -12.866 1.178 1.00 96.19 191 HIS A O 1
ATOM 1563 N N . GLY A 1 192 ? 11.141 -11.423 0.980 1.00 96.19 192 GLY A N 1
ATOM 1564 C CA . GLY A 1 192 ? 11.883 -10.343 0.371 1.00 96.19 192 GLY A CA 1
ATOM 1565 C C . GLY A 1 192 ? 12.656 -9.483 1.368 1.00 96.19 192 GLY A C 1
ATOM 1566 O O . GLY A 1 192 ? 13.000 -9.887 2.482 1.00 96.19 192 GLY A O 1
ATOM 1567 N N . SER A 1 193 ? 12.918 -8.245 0.962 1.00 95.94 193 SER A N 1
ATOM 1568 C CA . SER A 1 193 ? 13.545 -7.234 1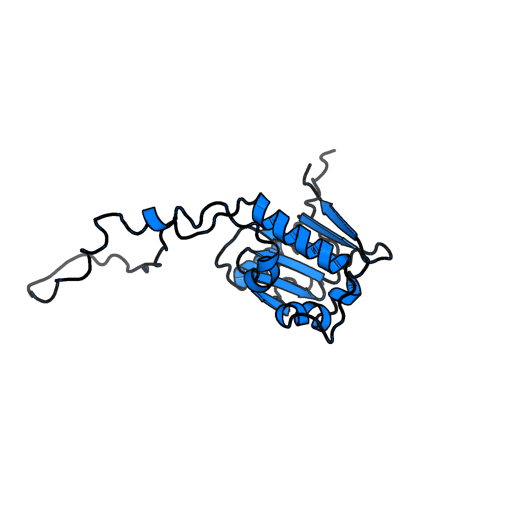.813 1.00 95.94 193 SER A CA 1
ATOM 1569 C C . SER A 1 193 ? 12.889 -5.873 1.640 1.00 95.94 193 SER A C 1
ATOM 1571 O O . SER A 1 193 ? 12.570 -5.477 0.519 1.00 95.94 193 SER A O 1
ATOM 1573 N N . VAL A 1 194 ? 12.759 -5.141 2.744 1.00 95.44 194 VAL A N 1
ATOM 1574 C CA . VAL A 1 194 ? 12.264 -3.762 2.782 1.00 95.44 194 VAL A CA 1
ATOM 1575 C C . VAL A 1 194 ? 13.461 -2.814 2.883 1.00 95.44 194 VAL A C 1
ATOM 1577 O O . VAL A 1 194 ? 14.361 -3.045 3.688 1.00 95.44 194 VAL A O 1
ATOM 1580 N N . ALA A 1 195 ? 13.480 -1.763 2.069 1.00 92.00 195 ALA A N 1
ATOM 1581 C CA . ALA A 1 195 ? 14.465 -0.689 2.121 1.00 92.00 195 ALA A CA 1
ATOM 1582 C C . ALA A 1 195 ? 13.748 0.651 2.309 1.00 92.00 195 ALA A C 1
ATOM 1584 O O . ALA A 1 195 ? 12.822 0.972 1.563 1.00 92.00 195 ALA A O 1
ATOM 1585 N N . ILE A 1 196 ? 14.186 1.422 3.302 1.00 86.94 196 ILE A N 1
ATOM 1586 C CA . ILE A 1 196 ? 13.765 2.810 3.490 1.00 86.94 196 ILE A CA 1
ATOM 1587 C C . ILE A 1 196 ? 14.731 3.675 2.691 1.00 86.94 196 ILE A C 1
ATOM 1589 O O . ILE A 1 196 ? 15.947 3.559 2.856 1.00 86.94 196 ILE A O 1
ATOM 1593 N N . GLU A 1 197 ? 14.204 4.525 1.821 1.00 72.94 197 GLU A N 1
ATOM 1594 C CA . GLU A 1 197 ? 15.026 5.483 1.092 1.00 72.94 197 GLU A CA 1
ATOM 1595 C C . GLU A 1 197 ? 14.901 6.838 1.786 1.00 72.94 197 GLU A C 1
ATOM 1597 O O . GLU A 1 197 ? 14.025 7.648 1.484 1.00 72.94 197 GLU A O 1
ATOM 1602 N N . ASP A 1 198 ? 15.784 7.086 2.751 1.00 58.09 198 ASP A N 1
ATOM 1603 C CA . ASP A 1 198 ? 15.859 8.395 3.384 1.00 58.09 198 ASP A CA 1
ATOM 1604 C C . ASP A 1 198 ? 16.311 9.433 2.348 1.00 58.09 198 ASP A C 1
ATOM 1606 O O . ASP A 1 198 ? 17.330 9.284 1.666 1.00 58.09 198 ASP A O 1
ATOM 1610 N N . THR A 1 199 ? 15.535 10.509 2.220 1.00 47.00 199 THR A N 1
ATOM 1611 C CA . THR A 1 199 ? 15.948 11.674 1.436 1.00 47.00 199 THR A CA 1
ATOM 1612 C C . THR A 1 199 ? 17.079 12.367 2.200 1.00 47.00 199 THR A C 1
ATOM 1614 O O . THR A 1 199 ? 16.811 13.089 3.158 1.00 47.00 199 THR A O 1
ATOM 1617 N N . VAL A 1 200 ? 18.330 12.089 1.820 1.00 32.91 200 VAL A N 1
ATOM 1618 C CA . VAL A 1 200 ? 19.533 12.784 2.324 1.00 32.91 200 VAL A CA 1
ATOM 1619 C C . VAL A 1 200 ? 19.556 14.231 1.843 1.00 32.91 200 VAL A C 1
ATOM 1621 O O . VAL A 1 200 ? 19.265 14.453 0.643 1.00 32.91 200 VAL A O 1
#

Foldseek 3Di:
DPPPQQQAAQKWFAAPVRHTAEGEHEDADPPDDQQNVLVVQLCCVVPRPDDFHQWYWYHYQQWIFIAGGSPNVPSNDGGPDIAGVCVQLVVLQDPPPDPVPVVVVVPDPDPPPPPDDDDDDDDDDDDDDDDDDDDDPDDDPVPDPCPDPVRRVSSVVVSVVCLQEDDDDLVPDDPSCNCCVVSCVSVRRHVIDMDGDDSD

Sequence (200 aa):
METHAIRRVDIAVYSPDRKLQLVVEIKNKLGASTEWVTRMRHNLLTHSFIPHVPYFLLVLPDFFHLWRDTTPMNSLAKPDYEIEAAKILAPYLKPTRSLNNLRSCLEIPGVLRARAKARRTRRAKPAILLNMGGFAQRRPPCLQPRESHQGFSDSFYSWLEDIVRTDLQQNSVDPNLQWLFDSGLYEAIAHGSVAIEDTV

Secondary structure (DSSP, 8-state):
---------SEEEE-TTS-EEEEEEE---SS--HHHHHHHHHHHHHHS-PPP-SEEEEE-SSEEEEEE---GGGTTPPPSEEEEHHHHHTTTS---S-STTGGGTS--TTGGGSSS------------------------GGGS----HHHHHHHHHHHHHHHHHS---GGGS-GGGHHHHHTTHHHHHTT-EEEE----